Protein 3CJD (pdb70)

Radius of gyration: 22.39 Å; Cα contacts (8 Å, |Δi|>4): 395; chains: 2; bounding box: 38×64×58 Å

Foldseek 3Di:
DVVLLVLLLVVQLVQLQPPALVRDDLVVSCVVSVHDSVVVCVNAVDSLRSLLSNLLVLLVVLCVQLPAPDLLVSLLNLVSVLVSCVVRVRNNVSNVPRDDPPDDDDPSSVVSVVSLVSNLHSVCVLCVPDDPVRSSVSCVLVVVSVVQSVCQVVVHPPHDDVVCSSVSSVVSVPRSD/DVLLVLLLVQQLVQLQVPAPVRDDLCVSCVVSVHDSVVNCVNAVDVLRSLLSNLLVVLVVLVVQLPDDLPLLVSLLNLVSVLVSCVVRVRSNVSNVPRDDPVDDDPPVSVVSVVSLVSNLVSLCSLCVPDDPVRSSVSVVLVVVSCVQSVCQVVVPPPHDDVVCSSVSSVVSVPRSD

Secondary structure (DSSP, 8-state):
-HHHHHHHHHHHHHHHHHH-GGG--HHHHHHHHTS-HHHHHHH-SSHHHHHHHHHHHHHHHHHHHH----HHHHHH--HHHHHHHHHSHHHHHHHHH----SS---HHHHH--HHHHHHHHHHHHH-TT--HHHHH--HHHHHHHHHHHHHHHTT-TTSPPGGGS---HHHHHTTT-/-HHHHHHHHHHHHHHHHH-GGG--HHHHHHHHTS-HHHHHHHSSSHHHHHHHHHHHHHHHHHHHHH----HHHHHH--HHHHHHHHHSHHHHHHHHH----SS---HHHHH--HHHHHHHHHHHHH-TT--HHHHH--HHHHHHHHHHHHHHHTT-TTSPPGGGS---HHHHTTTT-

Nearest PDB structures (foldseek):
  3cjd-assembly1_B  TM=1.006E+00  e=2.836E-21  Jannaschia sp. CCS1
  3cjd-assembly1_A  TM=9.894E-01  e=1.597E-20  Jannaschia sp. CCS1
  3bjb-assembly1_B  TM=6.873E-01  e=7.657E-05  Rhodococcus jostii RHA1
  5cw8-assembly1_B  TM=5.986E-01  e=4.172E-05  Mycobacterium tuberculosis H37Rv
  3bjb-assembly3_F  TM=6.226E-01  e=8.688E-04  Rhodococcus jostii RHA1

InterPro domains:
  IPR001647 DNA-binding HTH domain, TetR-type [PF00440] (16-61)
  IPR001647 DNA-binding HTH domain, TetR-type [PS50977] (10-70)
  IPR009057 Homedomain-like superfamily [SSF46689] (6-77)
  IPR025996 HTH-type transcriptional regulator MT1864/Rv1816-like, C-terminal domain [PF13305] (90-192)
  IPR036271 Tetracyclin repressor-like, C-terminal domain superfamily [SSF48498] (85-194)
  IPR050109 HTH-type, TetR-like transcriptional regulator [PTHR30055] (6-193)

Organism: Jannaschia sp. (strain CCS1) (NCBI:txid290400)

CATH classification: 1.10.357.10

B-factor: mean 28.67, std 8.05, range [12.03, 63.92]

Structure (mmCIF, N/CA/C/O backbone):
data_3CJD
#
_entry.id   3CJD
#
_cell.length_a   40.283
_cell.length_b   46.044
_cell.length_c   60.761
_cell.angle_alpha   99.230
_cell.angle_beta   100.390
_cell.angle_gamma   104.790
#
_symmetry.space_group_name_H-M   'P 1'
#
loop_
_entity.id
_entity.type
_entity.pdbx_description
1 polymer 'Transcriptional regulator, TetR family'
2 non-polymer 'CHLORIDE ION'
3 non-polymer 'STEARIC ACID'
4 water water
#
loop_
_atom_site.group_PDB
_atom_site.id
_atom_site.type_symbol
_atom_site.label_atom_id
_atom_site.label_alt_id
_atom_site.label_comp_id
_atom_site.label_asym_id
_atom_site.label_entity_id
_atom_site.label_seq_id
_atom_site.pdbx_PDB_ins_code
_atom_site.Cartn_x
_atom_site.Cartn_y
_atom_site.Cartn_z
_atom_site.occupancy
_atom_site.B_iso_or_equiv
_atom_site.auth_seq_id
_atom_site.auth_comp_id
_atom_site.auth_asym_id
_atom_site.auth_atom_id
_atom_site.pdbx_PDB_model_num
ATOM 1 N N . LYS A 1 10 ? 12.880 -28.388 22.495 1.00 37.03 9 LYS A N 1
ATOM 2 C CA . LYS A 1 10 ? 12.079 -27.327 23.184 1.00 38.85 9 LYS A CA 1
ATOM 3 C C . LYS A 1 10 ? 12.352 -27.254 24.691 1.00 38.22 9 LYS A C 1
ATOM 4 O O . LYS A 1 10 ? 12.482 -26.152 25.235 1.00 36.55 9 LYS A O 1
ATOM 10 N N . ALA A 1 11 ? 12.340 -28.414 25.357 1.00 37.55 10 ALA A N 1
ATOM 11 C CA . ALA A 1 11 ? 12.642 -28.519 26.799 1.00 35.91 10 ALA A CA 1
ATOM 12 C C . ALA A 1 11 ? 14.129 -28.211 27.003 1.00 32.97 10 ALA A C 1
ATOM 13 O O . ALA A 1 11 ? 14.479 -27.441 27.913 1.00 30.82 10 ALA A O 1
ATOM 15 N N . ALA A 1 12 ? 14.972 -28.807 26.149 1.00 30.68 11 ALA A N 1
ATOM 16 C CA . ALA A 1 12 ? 16.424 -28.552 26.133 1.00 27.43 11 ALA A CA 1
ATOM 17 C C . ALA A 1 12 ? 16.722 -27.103 25.737 1.00 24.23 11 ALA A C 1
ATOM 18 O O . ALA A 1 12 ? 17.510 -26.435 26.411 1.00 22.74 11 ALA A O 1
ATOM 20 N N . LEU A 1 13 ? 16.097 -26.641 24.651 1.00 23.05 12 LEU A N 1
ATOM 21 C CA . LEU A 1 13 ? 16.277 -25.274 24.160 1.00 21.63 12 LEU A CA 1
ATOM 22 C C . LEU A 1 13 ? 15.840 -24.241 25.194 1.00 20.05 12 LEU A C 1
ATOM 23 O O . LEU A 1 13 ? 16.599 -23.299 25.430 1.00 20.54 12 LEU A O 1
ATOM 28 N N . ARG A 1 14 ? 14.666 -24.417 25.808 1.00 19.92 13 ARG A N 1
ATOM 29 C CA . ARG A 1 14 ? 14.179 -23.493 26.845 1.00 21.50 13 ARG A CA 1
ATOM 30 C C . ARG A 1 14 ? 15.228 -23.342 27.951 1.00 19.92 13 ARG A C 1
ATOM 31 O O . ARG A 1 14 ? 15.592 -22.217 28.264 1.00 18.82 13 ARG A O 1
ATOM 39 N N . GLU A 1 15 ? 15.732 -24.457 28.479 1.00 20.31 14 GLU A N 1
ATOM 40 C CA . GLU A 1 15 ? 16.792 -24.436 29.510 1.00 20.55 14 GLU A CA 1
ATOM 41 C C . GLU A 1 15 ? 18.106 -23.815 29.057 1.00 18.53 14 GLU A C 1
ATOM 42 O O . GLU A 1 15 ? 18.678 -23.003 29.787 1.00 17.80 14 GLU A O 1
ATOM 48 N N . LYS A 1 16 ? 18.547 -24.174 27.852 1.00 19.18 15 LYS A N 1
ATOM 49 C CA . LYS A 1 16 ? 19.769 -23.639 27.252 1.00 20.07 15 LYS A CA 1
ATOM 50 C C . LYS A 1 16 ? 19.677 -22.117 27.123 1.00 18.50 15 LYS A C 1
ATOM 51 O O . LYS A 1 16 ? 20.651 -21.447 27.434 1.00 17.50 15 LYS A O 1
ATOM 57 N N . LEU A 1 17 ? 18.522 -21.575 26.719 1.00 19.05 16 LEU A N 1
ATOM 58 C CA . LEU A 1 17 ? 18.338 -20.116 26.629 1.00 18.96 16 LEU A CA 1
ATOM 59 C C . LEU A 1 17 ? 18.466 -19.401 27.986 1.00 17.60 16 LEU A C 1
ATOM 60 O O . LEU A 1 17 ? 19.081 -18.343 28.052 1.00 16.70 16 LEU A O 1
ATOM 65 N N . ILE A 1 18 ? 17.926 -20.004 29.049 1.00 18.95 17 ILE A N 1
ATOM 66 C CA . ILE A 1 18 ? 18.008 -19.455 30.418 1.00 20.04 17 ILE A CA 1
ATOM 67 C C . ILE A 1 18 ? 19.484 -19.467 30.865 1.00 19.31 17 ILE A C 1
ATOM 68 O O . ILE A 1 18 ? 19.954 -18.442 31.367 1.00 18.72 17 ILE A O 1
ATOM 73 N N . ASP A 1 19 ? 20.193 -20.577 30.614 1.00 19.96 18 ASP A N 1
ATOM 74 C CA . ASP A 1 19 ? 21.636 -20.740 30.922 1.00 19.54 18 ASP A CA 1
ATOM 75 C C . ASP A 1 19 ? 22.483 -19.670 30.213 1.00 19.46 18 ASP A C 1
ATOM 76 O O . ASP A 1 19 ? 23.341 -19.037 30.838 1.00 17.19 18 ASP A O 1
ATOM 81 N N . LEU A 1 20 ? 22.219 -19.477 28.918 1.00 18.41 19 LEU A N 1
ATOM 82 C CA . LEU A 1 20 ? 22.924 -18.478 28.100 1.00 18.13 19 LEU A CA 1
ATOM 83 C C . LEU A 1 20 ? 22.546 -17.058 28.523 1.00 17.51 19 LEU A C 1
ATOM 84 O O . LEU A 1 20 ? 23.423 -16.197 28.550 1.00 16.34 19 LEU A O 1
ATOM 89 N N . ALA A 1 21 ? 21.283 -16.810 28.880 1.00 17.33 20 ALA A N 1
ATOM 90 C CA . ALA A 1 21 ? 20.841 -15.478 29.348 1.00 18.23 20 ALA A CA 1
ATOM 91 C C . ALA A 1 21 ? 21.545 -15.088 30.654 1.00 19.63 20 ALA A C 1
ATOM 92 O O . ALA A 1 21 ? 22.034 -13.966 30.783 1.00 19.03 20 ALA A O 1
ATOM 94 N N . GLU A 1 22 ? 21.650 -16.045 31.576 1.00 19.47 21 GLU A N 1
ATOM 95 C CA . GLU A 1 22 ? 22.361 -15.875 32.854 1.00 19.94 21 GLU A CA 1
ATOM 96 C C . GLU A 1 22 ? 23.835 -15.563 32.576 1.00 20.47 21 GLU A C 1
ATOM 97 O O . GLU A 1 22 ? 24.353 -14.579 33.103 1.00 22.00 21 GLU A O 1
ATOM 103 N N . ALA A 1 23 ? 24.464 -16.347 31.697 1.00 18.41 22 ALA A N 1
ATOM 104 C CA . ALA A 1 23 ? 25.868 -16.167 31.257 1.00 19.71 22 ALA A CA 1
ATOM 105 C C . ALA A 1 23 ? 26.134 -14.771 30.663 1.00 20.32 22 ALA A C 1
ATOM 106 O O . ALA A 1 23 ? 27.134 -14.128 30.987 1.00 20.97 22 ALA A O 1
ATOM 108 N N . GLN A 1 24 ? 25.233 -14.297 29.805 1.00 20.63 23 GLN A N 1
ATOM 109 C CA . GLN A 1 24 ? 25.335 -12.961 29.192 1.00 21.15 23 GLN A CA 1
ATOM 110 C C . GLN A 1 24 ? 25.233 -11.815 30.206 1.00 21.67 23 GLN A C 1
ATOM 111 O O . GLN A 1 24 ? 25.995 -10.843 30.099 1.00 23.58 23 GLN A O 1
ATOM 117 N N . ILE A 1 25 ? 24.245 -11.900 31.101 1.00 21.65 24 ILE A N 1
ATOM 118 C CA . ILE A 1 25 ? 24.014 -10.915 32.180 1.00 22.26 24 ILE A CA 1
ATOM 119 C C . ILE A 1 25 ? 25.260 -10.844 33.071 1.00 24.41 24 ILE A C 1
ATOM 120 O O . ILE A 1 25 ? 25.766 -9.751 33.349 1.00 25.11 24 ILE A O 1
ATOM 125 N N . GLU A 1 26 ? 25.794 -12.012 33.429 1.00 24.39 25 GLU A N 1
ATOM 126 C CA . GLU A 1 26 ? 27.024 -12.117 34.205 1.00 24.76 25 GLU A CA 1
ATOM 127 C C . GLU A 1 26 ? 28.235 -11.505 33.502 1.00 26.70 25 GLU A C 1
ATOM 128 O O . GLU A 1 26 ? 29.061 -10.901 34.166 1.00 26.57 25 GLU A O 1
ATOM 134 N N . ALA A 1 27 ? 28.314 -11.650 32.179 1.00 26.76 26 ALA A N 1
ATOM 135 C CA . ALA A 1 27 ? 29.442 -11.166 31.397 1.00 27.58 26 ALA A CA 1
ATOM 136 C C . ALA A 1 27 ? 29.436 -9.667 31.178 1.00 29.23 26 ALA A C 1
ATOM 137 O O . ALA A 1 27 ? 30.440 -9.001 31.439 1.00 28.23 26 ALA A O 1
ATOM 139 N N . GLU A 1 28 ? 28.309 -9.180 30.663 1.00 29.26 27 GLU A N 1
ATOM 140 C CA . GLU A 1 28 ? 28.144 -7.794 30.215 1.00 30.73 27 GLU A CA 1
ATOM 141 C C . GLU A 1 28 ? 26.955 -6.995 30.751 1.00 30.52 27 GLU A C 1
ATOM 142 O O . GLU A 1 28 ? 26.817 -5.835 30.365 1.00 31.97 27 GLU A O 1
ATOM 148 N N . GLY A 1 29 ? 26.143 -7.562 31.648 1.00 28.89 28 GLY A N 1
ATOM 149 C CA . GLY A 1 29 ? 24.983 -6.893 32.248 1.00 27.85 28 GLY A CA 1
ATOM 150 C C . GLY A 1 29 ? 23.655 -7.102 31.553 1.00 25.34 28 GLY A C 1
ATOM 151 O O . GLY A 1 29 ? 23.614 -7.512 30.382 1.00 23.51 28 GLY A O 1
ATOM 152 N N . LEU A 1 30 ? 22.577 -6.767 32.264 1.00 22.81 29 LEU A N 1
ATOM 153 C CA . LEU A 1 30 ? 21.218 -6.915 31.742 1.00 23.95 29 LEU A CA 1
ATOM 154 C C . LEU A 1 30 ? 20.980 -6.192 30.424 1.00 22.92 29 LEU A C 1
ATOM 155 O O . LEU A 1 30 ? 20.427 -6.777 29.504 1.00 24.52 29 LEU A O 1
ATOM 160 N N . ALA A 1 31 ? 21.421 -4.938 30.341 1.00 24.38 30 ALA A N 1
ATOM 161 C CA . ALA A 1 31 ? 21.291 -4.116 29.122 1.00 24.15 30 ALA A CA 1
ATOM 162 C C . ALA A 1 31 ? 21.988 -4.687 27.872 1.00 22.77 30 ALA A C 1
ATOM 163 O O . ALA A 1 31 ? 21.648 -4.260 26.791 1.00 23.59 30 ALA A O 1
ATOM 165 N N . SER A 1 32 ? 22.950 -5.602 27.997 1.00 22.68 31 SER A N 1
ATOM 166 C CA . SER A 1 32 ? 23.627 -6.212 26.831 1.00 23.50 31 SER A CA 1
ATOM 167 C C . SER A 1 32 ? 22.903 -7.369 26.122 1.00 25.50 31 SER A C 1
ATOM 168 O O . SER A 1 32 ? 23.358 -7.814 25.055 1.00 23.74 31 SER A O 1
ATOM 171 N N . LEU A 1 33 ? 21.819 -7.869 26.723 1.00 25.75 32 LEU A N 1
ATOM 172 C CA . LEU A 1 33 ? 21.077 -9.035 26.237 1.00 25.37 32 LEU A CA 1
ATOM 173 C C . LEU A 1 33 ? 20.361 -8.714 24.930 1.00 25.19 32 LEU A C 1
ATOM 174 O O . LEU A 1 33 ? 19.637 -7.728 24.869 1.00 22.78 32 LEU A O 1
ATOM 179 N N . ARG A 1 34 ? 20.614 -9.514 23.894 1.00 25.52 33 ARG A N 1
ATOM 180 C CA . ARG A 1 34 ? 20.030 -9.354 22.550 1.00 24.97 33 ARG A CA 1
ATOM 181 C C . ARG A 1 34 ? 19.527 -10.710 22.060 1.00 24.46 33 ARG A C 1
ATOM 182 O O . ARG A 1 34 ? 20.208 -11.727 22.257 1.00 24.05 33 ARG A O 1
ATOM 190 N N . ALA A 1 35 ? 18.372 -10.715 21.394 1.00 24.42 34 ALA A N 1
ATOM 191 C CA . ALA A 1 35 ? 17.780 -11.942 20.849 1.00 25.02 34 ALA A CA 1
ATOM 192 C C . ALA A 1 35 ? 18.649 -12.580 19.756 1.00 24.26 34 ALA A C 1
ATOM 193 O O . ALA A 1 35 ? 18.811 -13.801 19.761 1.00 23.71 34 ALA A O 1
ATOM 195 N N . ARG A 1 36 ? 19.191 -11.764 18.848 1.00 24.70 35 ARG A N 1
ATOM 196 C CA . ARG A 1 36 ? 20.094 -12.207 17.761 1.00 24.84 35 ARG A CA 1
ATOM 197 C C . ARG A 1 36 ? 21.300 -12.992 18.301 1.00 22.50 35 ARG A C 1
ATOM 198 O O . ARG A 1 36 ? 21.558 -14.107 17.841 1.00 20.22 35 ARG A O 1
ATOM 206 N N . GLU A 1 37 ? 21.965 -12.426 19.310 1.00 22.93 36 GLU A N 1
ATOM 207 C CA . GLU A 1 37 ? 23.150 -13.029 19.952 1.00 24.25 36 GLU A CA 1
ATOM 208 C C . GLU A 1 37 ? 22.843 -14.315 20.724 1.00 21.92 36 GLU A C 1
ATOM 209 O O . GLU A 1 37 ? 23.602 -15.280 20.612 1.00 21.80 36 GLU A O 1
ATOM 215 N N . LEU A 1 38 ? 21.789 -14.304 21.537 1.00 20.95 37 LEU A N 1
ATOM 216 C CA . LEU A 1 38 ? 21.334 -15.509 22.264 1.00 22.45 37 LEU A CA 1
ATOM 217 C C . LEU A 1 38 ? 20.947 -16.637 21.307 1.00 22.06 37 LEU A C 1
ATOM 218 O O . LEU A 1 38 ? 21.263 -17.799 21.578 1.00 22.89 37 LEU A O 1
ATOM 223 N N . ALA A 1 39 ? 20.210 -16.287 20.245 1.00 21.23 38 ALA A N 1
ATOM 224 C CA . ALA A 1 39 ? 19.799 -17.237 19.195 1.00 21.31 38 ALA A CA 1
ATOM 225 C C . ALA A 1 39 ? 21.016 -17.827 18.506 1.00 19.68 38 ALA A C 1
ATOM 226 O O . ALA A 1 39 ? 21.043 -19.024 18.234 1.00 20.39 38 ALA A O 1
ATOM 228 N N . ARG A 1 40 ? 22.017 -16.986 18.246 1.00 21.16 39 ARG A N 1
ATOM 229 C CA . ARG A 1 40 ? 23.270 -17.408 17.605 1.00 21.34 39 ARG A CA 1
ATOM 230 C C . ARG A 1 40 ? 23.954 -18.414 18.536 1.00 21.29 39 ARG A C 1
ATOM 231 O O . ARG A 1 40 ? 24.215 -19.530 18.095 1.00 22.96 39 ARG A O 1
ATOM 239 N N . GLN A 1 41 ? 24.166 -18.042 19.801 1.00 20.60 40 GLN A N 1
ATOM 240 C CA . GLN A 1 41 ? 24.775 -18.934 20.826 1.00 21.09 40 GLN A CA 1
ATOM 241 C C . GLN A 1 41 ? 24.022 -20.253 21.049 1.00 20.76 40 GLN A C 1
ATOM 242 O O . GLN A 1 41 ? 24.638 -21.297 21.255 1.00 21.18 40 GLN A O 1
ATOM 248 N N . ALA A 1 42 ? 22.696 -20.186 21.011 1.00 21.10 41 ALA A N 1
ATOM 249 C CA . ALA A 1 42 ? 21.835 -21.366 21.149 1.00 23.52 41 ALA A CA 1
ATOM 250 C C . ALA A 1 42 ? 21.755 -22.243 19.884 1.00 24.99 41 ALA A C 1
ATOM 251 O O . ALA A 1 42 ? 21.423 -23.422 19.996 1.00 25.50 41 ALA A O 1
ATOM 253 N N . ASP A 1 43 ? 22.108 -21.691 18.719 1.00 26.34 42 ASP A N 1
ATOM 254 C CA . ASP A 1 43 ? 22.029 -22.339 17.399 1.00 25.32 42 ASP A CA 1
ATOM 255 C C . ASP A 1 43 ? 20.551 -22.599 17.033 1.00 25.82 42 ASP A C 1
ATOM 256 O O . ASP A 1 43 ? 20.135 -23.710 16.686 1.00 25.17 42 ASP A O 1
ATOM 261 N N . CYS A 1 44 ? 19.754 -21.545 17.186 1.00 24.87 43 CYS A N 1
ATOM 262 C CA . CYS A 1 44 ? 18.331 -21.538 16.850 1.00 24.68 43 CYS A CA 1
ATOM 263 C C . CYS A 1 44 ? 18.015 -20.247 16.110 1.00 25.99 43 CYS A C 1
ATOM 264 O O . CYS A 1 44 ? 18.843 -19.324 16.069 1.00 26.19 43 CYS A O 1
ATOM 267 N N . ALA A 1 45 ? 16.805 -20.204 15.548 1.00 25.45 44 ALA A N 1
ATOM 268 C CA . ALA A 1 45 ? 16.289 -19.017 14.860 1.00 25.03 44 ALA A CA 1
ATOM 269 C C . ALA A 1 45 ? 15.892 -18.043 15.964 1.00 23.25 44 ALA A C 1
ATOM 270 O O . ALA A 1 45 ? 15.510 -18.472 17.062 1.00 23.47 44 ALA A O 1
ATOM 272 N N . VAL A 1 46 ? 15.977 -16.745 15.678 1.00 23.05 45 VAL A N 1
ATOM 273 C CA . VAL A 1 46 ? 15.633 -15.690 16.645 1.00 23.17 45 VAL A CA 1
ATOM 274 C C . VAL A 1 46 ? 14.171 -15.825 17.124 1.00 22.59 45 VAL A C 1
ATOM 275 O O . VAL A 1 46 ? 13.922 -15.594 18.303 1.00 22.83 45 VAL A O 1
ATOM 279 N N . GLY A 1 47 ? 13.261 -16.268 16.241 1.00 21.40 46 GLY A N 1
ATOM 280 C CA . GLY A 1 47 ? 11.856 -16.544 16.576 1.00 22.75 46 GLY A CA 1
ATOM 281 C C . GLY A 1 47 ? 11.652 -17.698 17.559 1.00 23.14 46 GLY A C 1
ATOM 282 O O . GLY A 1 47 ? 10.596 -17.773 18.200 1.00 25.56 46 GLY A O 1
ATOM 283 N N . ALA A 1 48 ? 12.611 -18.626 17.630 1.00 23.82 47 ALA A N 1
ATOM 284 C CA . ALA A 1 48 ? 12.608 -19.723 18.622 1.00 24.43 47 ALA A CA 1
ATOM 285 C C . ALA A 1 48 ? 12.738 -19.185 20.056 1.00 24.73 47 ALA A C 1
ATOM 286 O O . ALA A 1 48 ? 12.261 -19.835 20.988 1.00 27.49 47 ALA A O 1
ATOM 288 N N . ILE A 1 49 ? 13.375 -18.024 20.241 1.00 24.07 48 ILE A N 1
ATOM 289 C CA . ILE A 1 49 ? 13.459 -17.368 21.544 1.00 24.18 48 ILE A CA 1
ATOM 290 C C . ILE A 1 49 ? 12.044 -16.955 21.972 1.00 24.25 48 ILE A C 1
ATOM 291 O O . ILE A 1 49 ? 11.679 -17.212 23.123 1.00 23.11 48 ILE A O 1
ATOM 296 N N . TYR A 1 50 ? 11.274 -16.385 21.035 1.00 22.83 49 TYR A N 1
ATOM 297 C CA . TYR A 1 50 ? 9.895 -15.922 21.258 1.00 23.61 49 TYR A CA 1
ATOM 298 C C . TYR A 1 50 ? 8.808 -17.016 21.310 1.00 23.42 49 TYR A C 1
ATOM 299 O O . TYR A 1 50 ? 7.647 -16.732 21.614 1.00 23.36 49 TYR A O 1
ATOM 308 N N . THR A 1 51 ? 9.184 -18.238 20.945 1.00 21.97 50 THR A N 1
ATOM 309 C CA . THR A 1 51 ? 8.381 -19.452 21.077 1.00 23.18 50 THR A CA 1
ATOM 310 C C . THR A 1 51 ? 8.328 -19.877 22.567 1.00 22.62 50 THR A C 1
ATOM 311 O O . THR A 1 51 ? 7.309 -20.426 23.006 1.00 24.14 50 THR A O 1
ATOM 315 N N . HIS A 1 52 ? 9.402 -19.617 23.321 1.00 22.67 51 HIS A N 1
ATOM 316 C CA . HIS A 1 52 ? 9.565 -19.985 24.747 1.00 22.67 51 HIS A CA 1
ATOM 317 C C . HIS A 1 52 ? 9.402 -18.896 25.814 1.00 21.90 51 HIS A C 1
ATOM 318 O O . HIS A 1 52 ? 9.194 -19.217 26.987 1.00 20.21 51 HIS A O 1
ATOM 325 N N . PHE A 1 53 ? 9.600 -17.633 25.437 1.00 20.70 52 PHE A N 1
ATOM 326 C CA . PHE A 1 53 ? 9.483 -16.487 26.337 1.00 21.20 52 PHE A CA 1
ATOM 327 C C . PHE A 1 53 ? 8.770 -15.384 25.563 1.00 22.57 52 PHE A C 1
ATOM 328 O O . PHE A 1 53 ? 9.059 -15.211 24.382 1.00 20.56 52 PHE A O 1
ATOM 336 N N . GLN A 1 54 ? 7.841 -14.668 26.197 1.00 23.35 53 GLN A N 1
ATOM 337 C CA . GLN A 1 54 ? 7.106 -13.561 25.553 1.00 24.61 53 GLN A CA 1
ATOM 338 C C . GLN A 1 54 ? 8.039 -12.487 24.972 1.00 25.45 53 GLN A C 1
ATOM 339 O O . GLN A 1 54 ? 7.836 -12.027 23.848 1.00 25.28 53 GLN A O 1
ATOM 345 N N . ASP A 1 55 ? 9.069 -12.152 25.742 1.00 25.80 54 ASP A N 1
ATOM 346 C CA . ASP A 1 55 ? 10.086 -11.164 25.396 1.00 26.12 54 ASP A CA 1
ATOM 347 C C . ASP A 1 55 ? 11.376 -11.358 26.206 1.00 24.75 54 ASP A C 1
ATOM 348 O O . ASP A 1 55 ? 11.439 -12.253 27.054 1.00 22.96 54 ASP A O 1
ATOM 353 N N . LEU A 1 56 ? 12.383 -10.518 25.962 1.00 24.41 55 LEU A N 1
ATOM 354 C CA . LEU A 1 56 ? 13.643 -10.561 26.718 1.00 25.28 55 LEU A CA 1
ATOM 355 C C . LEU A 1 56 ? 13.443 -10.298 28.211 1.00 24.16 55 LEU A C 1
ATOM 356 O O . LEU A 1 56 ? 14.123 -10.926 29.013 1.00 23.66 55 LEU A O 1
ATOM 361 N N . ASN A 1 57 ? 12.469 -9.452 28.569 1.00 23.96 56 ASN A N 1
ATOM 362 C CA . ASN A 1 57 ? 12.146 -9.191 29.981 1.00 24.51 56 ASN A CA 1
ATOM 363 C C . ASN A 1 57 ? 11.691 -10.498 30.661 1.00 23.55 56 ASN A C 1
ATOM 364 O O . ASN A 1 57 ? 12.137 -10.795 31.778 1.00 22.70 56 ASN A O 1
ATOM 369 N N . ALA A 1 58 ? 10.849 -11.281 29.976 1.00 22.79 57 ALA A N 1
ATOM 370 C CA . ALA A 1 58 ? 10.361 -12.581 30.484 1.00 23.45 57 ALA A CA 1
ATOM 371 C C . ALA A 1 58 ? 11.498 -13.597 30.712 1.00 23.33 57 ALA A C 1
ATOM 372 O O . ALA A 1 58 ? 11.489 -14.338 31.706 1.00 22.76 57 ALA A O 1
ATOM 374 N N . LEU A 1 59 ? 12.467 -13.618 29.795 1.00 22.66 58 LEU A N 1
ATOM 375 C CA . LEU A 1 59 ? 13.651 -14.472 29.934 1.00 22.06 58 LEU A CA 1
ATOM 376 C C . LEU A 1 59 ? 14.483 -13.989 31.131 1.00 23.27 58 LEU A C 1
ATOM 377 O O . LEU A 1 59 ? 15.035 -14.815 31.866 1.00 22.31 58 LEU A O 1
ATOM 382 N N . THR A 1 60 ? 14.577 -12.665 31.315 1.00 24.52 59 THR A N 1
ATOM 383 C CA . THR A 1 60 ? 15.285 -12.064 32.453 1.00 24.07 59 THR A CA 1
ATOM 384 C C . THR A 1 60 ? 14.631 -12.475 33.775 1.00 23.27 59 THR A C 1
ATOM 385 O O . THR A 1 60 ? 15.382 -12.734 34.722 1.00 25.09 59 THR A O 1
ATOM 389 N N . LEU A 1 61 ? 13.293 -12.570 33.831 1.00 25.07 60 LEU A N 1
ATOM 390 C CA . LEU A 1 61 ? 12.572 -13.030 35.039 1.00 25.11 60 LEU A CA 1
ATOM 391 C C . LEU A 1 61 ? 12.966 -14.454 35.447 1.00 24.88 60 LEU A C 1
ATOM 392 O O . LEU A 1 61 ? 13.100 -14.729 36.648 1.00 24.90 60 LEU A O 1
ATOM 397 N N . GLU A 1 62 ? 13.198 -15.314 34.453 1.00 22.77 61 GLU A N 1
ATOM 398 C CA . GLU A 1 62 ? 13.669 -16.684 34.681 1.00 23.04 61 GLU A CA 1
ATOM 399 C C . GLU A 1 62 ? 15.073 -16.673 35.276 1.00 20.14 61 GLU A C 1
ATOM 400 O O . GLU A 1 62 ? 15.321 -17.433 36.205 1.00 20.65 61 GLU A O 1
ATOM 406 N N . VAL A 1 63 ? 15.946 -15.791 34.778 1.00 20.50 62 VAL A N 1
ATOM 407 C CA . VAL A 1 63 ? 17.302 -15.602 35.316 1.00 20.25 62 VAL A CA 1
ATOM 408 C C . VAL A 1 63 ? 17.184 -15.103 36.774 1.00 20.65 62 VAL A C 1
ATOM 409 O O . VAL A 1 63 ? 17.866 -15.630 37.658 1.00 20.39 62 VAL A O 1
ATOM 413 N N . ASN A 1 64 ? 16.305 -14.128 37.015 1.00 21.65 63 ASN A N 1
ATOM 414 C CA . ASN A 1 64 ? 16.023 -13.610 38.369 1.00 20.70 63 ASN A CA 1
ATOM 415 C C . ASN A 1 64 ? 15.496 -14.684 39.327 1.00 20.89 63 ASN A C 1
ATOM 416 O O . ASN A 1 64 ? 15.794 -14.635 40.518 1.00 21.44 63 ASN A O 1
ATOM 421 N N . GLY A 1 65 ? 14.746 -15.656 38.806 1.00 21.85 64 GLY A N 1
ATOM 422 C CA . GLY A 1 65 ? 14.290 -16.839 39.555 1.00 21.14 64 GLY A CA 1
ATOM 423 C C . GLY A 1 65 ? 15.475 -17.607 40.116 1.00 21.98 64 GLY A C 1
ATOM 424 O O . GLY A 1 65 ? 15.484 -17.987 41.288 1.00 22.06 64 GLY A O 1
ATOM 425 N N . ARG A 1 66 ? 16.475 -17.832 39.264 1.00 21.90 65 ARG A N 1
ATOM 426 C CA . ARG A 1 66 ? 17.734 -18.454 39.690 1.00 22.60 65 ARG A CA 1
ATOM 427 C C . ARG A 1 66 ? 18.511 -17.592 40.685 1.00 21.17 65 ARG A C 1
ATOM 428 O O . ARG A 1 66 ? 19.063 -18.133 41.630 1.00 23.62 65 ARG A O 1
ATOM 436 N N . THR A 1 67 ? 18.522 -16.273 40.502 1.00 23.01 66 THR A N 1
ATOM 437 C CA . THR A 1 67 ? 19.210 -15.349 41.415 1.00 22.47 66 THR A CA 1
ATOM 438 C C . THR A 1 67 ? 18.556 -15.383 42.805 1.00 21.26 66 THR A C 1
ATOM 439 O O . THR A 1 67 ? 19.268 -15.442 43.805 1.00 22.42 66 THR A O 1
ATOM 443 N N . PHE A 1 68 ? 17.224 -15.403 42.849 1.00 20.73 67 PHE A N 1
ATOM 444 C CA . PHE A 1 68 ? 16.496 -15.572 44.117 1.00 24.04 67 PHE A CA 1
ATOM 445 C C . PHE A 1 68 ? 16.903 -16.864 44.843 1.00 24.36 67 PHE A C 1
ATOM 446 O O . PHE A 1 68 ? 17.109 -16.825 46.058 1.00 22.35 67 PHE A O 1
ATOM 454 N N . ALA A 1 69 ? 17.028 -17.966 44.087 1.00 23.88 68 ALA A N 1
ATOM 455 C CA . ALA A 1 69 ? 17.455 -19.270 44.598 1.00 24.04 68 ALA A CA 1
ATOM 456 C C . ALA A 1 69 ? 18.835 -19.169 45.239 1.00 22.96 68 ALA A C 1
ATOM 457 O O . ALA A 1 69 ? 19.012 -19.660 46.356 1.00 24.49 68 ALA A O 1
ATOM 459 N N . ARG A 1 70 ? 19.780 -18.494 44.572 1.00 22.52 69 AR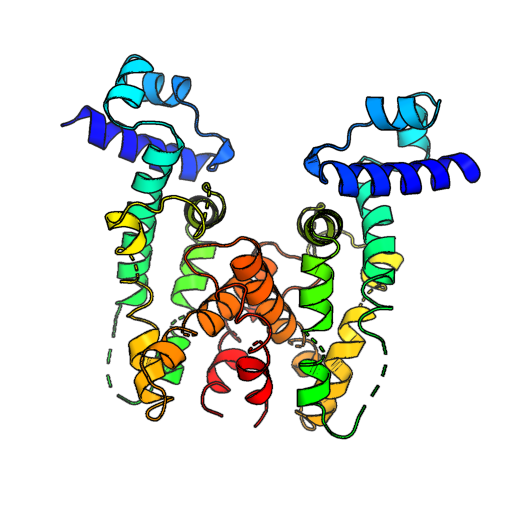G A N 1
ATOM 460 C CA . ARG A 1 70 ? 21.129 -18.288 45.124 1.00 22.65 69 ARG A CA 1
ATOM 461 C C . ARG A 1 70 ? 21.052 -17.477 46.425 1.00 22.31 69 ARG A C 1
ATOM 462 O O . ARG A 1 70 ? 21.679 -17.843 47.414 1.00 21.28 69 ARG A O 1
ATOM 470 N N . LEU A 1 71 ? 20.237 -16.423 46.422 1.00 22.13 70 LEU A N 1
ATOM 471 C CA A LEU A 1 71 ? 20.061 -15.540 47.588 0.50 23.34 70 LEU A CA 1
ATOM 472 C CA B LEU A 1 71 ? 20.140 -15.547 47.600 0.50 23.84 70 LEU A CA 1
ATOM 473 C C . LEU A 1 71 ? 19.445 -16.297 48.758 1.00 23.80 70 LEU A C 1
ATOM 474 O O . LEU A 1 71 ? 19.863 -16.152 49.903 1.00 24.57 70 LEU A O 1
ATOM 483 N N . GLY A 1 72 ? 18.457 -17.143 48.456 1.00 25.11 71 GLY A N 1
ATOM 484 C CA . GLY A 1 72 ? 17.767 -17.989 49.447 1.00 23.75 71 GLY A CA 1
ATOM 485 C C . GLY A 1 72 ? 18.711 -18.995 50.098 1.00 24.03 71 GLY A C 1
ATOM 486 O O . GLY A 1 72 ? 18.593 -19.262 51.302 1.00 21.89 71 GLY A O 1
ATOM 487 N N . ALA A 1 73 ? 19.605 -19.590 49.297 1.00 22.84 72 ALA A N 1
ATOM 488 C CA . ALA A 1 73 ? 20.652 -20.488 49.823 1.00 23.46 72 ALA A CA 1
ATOM 489 C C . ALA A 1 73 ? 21.616 -19.715 50.744 1.00 23.81 72 ALA A C 1
ATOM 490 O O . ALA A 1 73 ? 22.004 -20.213 51.811 1.00 24.17 72 ALA A O 1
ATOM 492 N N . ALA A 1 74 ? 21.975 -18.497 50.330 1.00 22.97 73 ALA A N 1
ATOM 493 C CA . ALA A 1 74 ? 22.865 -17.619 51.101 1.00 24.27 73 ALA A CA 1
ATOM 494 C C . ALA A 1 74 ? 22.271 -17.164 52.435 1.00 25.74 73 ALA A C 1
ATOM 495 O O . ALA A 1 74 ? 22.972 -17.128 53.442 1.00 30.31 73 ALA A O 1
ATOM 497 N N . VAL A 1 75 ? 20.981 -16.871 52.447 1.00 27.06 74 VAL A N 1
ATOM 498 C CA . VAL A 1 75 ? 20.290 -16.401 53.653 1.00 29.90 74 VAL A CA 1
ATOM 499 C C . VAL A 1 75 ? 20.020 -17.556 54.628 1.00 31.71 74 VAL A C 1
ATOM 500 O O . VAL A 1 75 ? 20.346 -17.417 55.809 1.00 33.11 74 VAL A O 1
ATOM 504 N N . GLY A 1 76 ? 19.542 -18.698 54.118 1.00 31.93 75 GLY A N 1
ATOM 505 C CA . GLY A 1 76 ? 19.262 -19.913 54.914 1.00 31.48 75 GLY A CA 1
ATOM 506 C C . GLY A 1 76 ? 17.790 -20.084 55.237 1.00 32.52 75 GLY A C 1
ATOM 507 O O . GLY A 1 76 ? 17.230 -19.411 56.111 1.00 35.03 75 GLY A O 1
ATOM 508 N N . ASP A 1 84 ? 18.660 -18.483 66.778 1.00 42.67 83 ASP A N 1
ATOM 509 C CA . ASP A 1 84 ? 17.262 -18.048 66.893 1.00 42.97 83 ASP A CA 1
ATOM 510 C C . ASP A 1 84 ? 16.888 -17.229 68.147 1.00 42.36 83 ASP A C 1
ATOM 511 O O . ASP A 1 84 ? 15.863 -16.545 68.135 1.00 43.86 83 ASP A O 1
ATOM 516 N N . ASP A 1 85 ? 17.717 -17.273 69.190 1.00 39.24 84 ASP A N 1
ATOM 517 C CA . ASP A 1 85 ? 17.548 -16.524 70.456 1.00 36.84 84 ASP A CA 1
ATOM 518 C C . ASP A 1 85 ? 18.010 -15.042 70.360 1.00 33.51 84 ASP A C 1
ATOM 519 O O . ASP A 1 85 ? 17.674 -14.235 71.231 1.00 31.25 84 ASP A O 1
ATOM 524 N N . HIS A 1 86 ? 18.754 -14.683 69.305 1.00 31.03 85 HIS A N 1
ATOM 525 C CA . HIS A 1 86 ? 19.306 -13.344 69.058 1.00 30.16 85 HIS A CA 1
ATOM 526 C C . HIS A 1 86 ? 18.787 -12.807 67.718 1.00 27.87 85 HIS A C 1
ATOM 527 O O . HIS A 1 86 ? 19.551 -12.736 66.749 1.00 26.93 85 HIS A O 1
ATOM 534 N N . PRO A 1 87 ? 17.515 -12.352 67.682 1.00 27.87 86 PRO A N 1
ATOM 535 C CA . PRO A 1 87 ? 16.911 -11.907 66.418 1.00 28.17 86 PRO A CA 1
ATOM 536 C C . PRO A 1 87 ? 17.588 -10.723 65.722 1.00 28.27 86 PRO A C 1
ATOM 537 O O . PRO A 1 87 ? 17.598 -10.715 64.490 1.00 26.63 86 PRO A O 1
ATOM 541 N N . ASN A 1 88 ? 18.146 -9.767 66.470 1.00 27.70 87 ASN A N 1
ATOM 542 C CA . ASN A 1 88 ? 18.882 -8.646 65.848 1.00 28.64 87 ASN A CA 1
ATOM 543 C C . ASN A 1 88 ? 20.144 -9.156 65.143 1.00 29.50 87 ASN A C 1
ATOM 544 O O . ASN A 1 88 ? 20.463 -8.684 64.054 1.00 27.70 87 ASN A O 1
ATOM 549 N N . GLU A 1 89 ? 20.826 -10.125 65.761 1.00 28.93 88 GLU A N 1
ATOM 550 C CA . GLU A 1 89 ? 22.001 -10.766 65.177 1.00 27.99 88 GLU A CA 1
ATOM 551 C C . GLU A 1 89 ? 21.652 -11.529 63.895 1.00 26.28 88 GLU A C 1
ATOM 552 O O . GLU A 1 89 ? 22.485 -11.553 62.983 1.00 26.95 88 GLU A O 1
ATOM 558 N N . ARG A 1 90 ? 20.478 -12.173 63.857 1.00 24.09 89 ARG A N 1
ATOM 559 C CA . ARG A 1 90 ? 19.984 -12.901 62.672 1.00 25.76 89 ARG A CA 1
ATOM 560 C C . ARG A 1 90 ? 19.753 -11.900 61.531 1.00 25.15 89 ARG A C 1
ATOM 561 O O . ARG A 1 90 ? 20.156 -12.187 60.406 1.00 25.39 89 ARG A O 1
ATOM 564 N N . LEU A 1 91 ? 19.114 -10.767 61.833 1.00 24.56 90 LEU A N 1
ATOM 565 C CA . LEU A 1 91 ? 18.894 -9.688 60.854 1.00 25.49 90 LEU A CA 1
ATOM 566 C C . LEU A 1 91 ? 20.228 -9.178 60.281 1.00 24.71 90 LEU A C 1
ATOM 567 O O . LEU A 1 91 ? 20.332 -9.006 59.071 1.00 22.61 90 LEU A O 1
ATOM 572 N N . ILE A 1 92 ? 21.226 -8.989 61.151 1.00 25.09 91 ILE A N 1
ATOM 573 C CA . ILE A 1 92 ? 22.567 -8.514 60.761 1.00 25.95 91 ILE A CA 1
ATOM 574 C C . ILE A 1 92 ? 23.286 -9.515 59.863 1.00 25.15 91 ILE A C 1
ATOM 575 O O . ILE A 1 92 ? 23.799 -9.118 58.814 1.00 23.65 91 ILE A O 1
ATOM 580 N N . ALA A 1 93 ? 23.283 -10.788 60.271 1.00 26.19 92 ALA A N 1
ATOM 581 C CA . ALA A 1 93 ? 23.905 -11.898 59.530 1.00 25.49 92 ALA A CA 1
ATOM 582 C C . ALA A 1 93 ? 23.294 -12.037 58.143 1.00 24.45 92 ALA A C 1
ATOM 583 O O . ALA A 1 93 ? 24.015 -12.125 57.147 1.00 25.66 92 ALA A O 1
ATOM 593 N N . SER A 1 95 ? 21.760 -9.621 56.492 1.00 21.54 94 SER A N 1
ATOM 594 C CA . SER A 1 95 ? 22.090 -8.382 55.777 1.00 21.55 94 SER A CA 1
ATOM 595 C C . SER A 1 95 ? 23.515 -8.450 55.231 1.00 22.39 94 SER A C 1
ATOM 596 O O . SER A 1 95 ? 23.751 -8.013 54.098 1.00 20.23 94 SER A O 1
ATOM 599 N N . HIS A 1 96 ? 24.433 -9.008 56.031 1.00 22.80 95 HIS A N 1
ATOM 600 C CA . HIS A 1 96 ? 25.820 -9.227 55.615 1.00 22.33 95 HIS A CA 1
ATOM 601 C C . HIS A 1 96 ? 25.950 -10.198 54.438 1.00 22.70 95 HIS A C 1
ATOM 602 O O . HIS A 1 96 ? 26.848 -10.023 53.599 1.00 23.66 95 HIS A O 1
ATOM 609 N N . ALA A 1 97 ? 25.106 -11.233 54.410 1.00 22.32 96 ALA A N 1
ATOM 610 C CA . ALA A 1 97 ? 25.040 -12.180 53.291 1.00 21.37 96 ALA A CA 1
ATOM 611 C C . ALA A 1 97 ? 24.480 -11.463 52.044 1.00 19.37 96 ALA A C 1
ATOM 612 O O . ALA A 1 97 ? 24.922 -11.768 50.942 1.00 17.77 96 ALA A O 1
ATOM 614 N N . TYR A 1 98 ? 23.500 -10.562 52.208 1.00 22.46 97 TYR A N 1
ATOM 615 C CA . TYR A 1 98 ? 22.950 -9.728 51.105 1.00 21.98 97 TYR A CA 1
ATOM 616 C C . TYR A 1 98 ? 24.058 -8.841 50.494 1.00 21.86 97 TYR A C 1
ATOM 617 O O . TYR A 1 98 ? 24.224 -8.805 49.270 1.00 21.99 97 TYR A O 1
ATOM 626 N N . LEU A 1 99 ? 24.812 -8.151 51.352 1.00 21.76 98 LEU A N 1
ATOM 627 C CA . LEU A 1 99 ? 25.975 -7.337 50.942 1.00 21.28 98 LEU A CA 1
ATOM 628 C C . LEU A 1 99 ? 26.986 -8.184 50.169 1.00 22.68 98 LEU A C 1
ATOM 629 O O . LEU A 1 99 ? 27.415 -7.794 49.075 1.00 24.18 98 LEU A O 1
ATOM 634 N N . ALA A 1 100 ? 27.355 -9.329 50.745 1.00 22.36 99 ALA A N 1
ATOM 635 C CA . ALA A 1 100 ? 28.322 -10.260 50.115 1.00 21.72 99 ALA A CA 1
ATOM 636 C C . ALA A 1 100 ? 27.827 -10.735 48.743 1.00 21.23 99 ALA A C 1
ATOM 637 O O . ALA A 1 100 ? 28.592 -10.777 47.785 1.00 21.69 99 ALA A O 1
ATOM 639 N N . PHE A 1 101 ? 26.525 -11.013 48.644 1.00 23.28 100 PHE A N 1
ATOM 640 C CA . PHE A 1 101 ? 25.893 -11.442 47.399 1.00 25.37 100 PHE A CA 1
ATOM 641 C C . PHE A 1 101 ? 26.006 -10.380 46.306 1.00 23.12 100 PHE A C 1
ATOM 642 O O . PHE A 1 101 ? 26.369 -10.687 45.164 1.00 25.09 100 PHE A O 1
ATOM 650 N N . ALA A 1 102 ? 25.626 -9.159 46.668 1.00 22.25 101 ALA A N 1
ATOM 651 C CA . ALA A 1 102 ? 25.685 -7.972 45.818 1.00 21.44 101 ALA A CA 1
ATOM 652 C C . ALA A 1 102 ? 27.106 -7.731 45.314 1.00 21.70 101 ALA A C 1
ATOM 653 O O . ALA A 1 102 ? 27.264 -7.374 44.147 1.00 22.04 101 ALA A O 1
ATOM 655 N N . ARG A 1 103 ? 28.101 -7.938 46.185 1.00 22.20 102 ARG A N 1
ATOM 656 C CA . ARG A 1 103 ? 29.520 -7.813 45.841 1.00 24.01 102 ARG A CA 1
ATOM 657 C C . ARG A 1 103 ? 29.981 -8.930 44.902 1.00 21.96 102 ARG A C 1
ATOM 658 O O . ARG A 1 103 ? 30.720 -8.674 43.963 1.00 23.72 102 ARG A O 1
ATOM 666 N N . GLU A 1 104 ? 29.604 -10.159 45.238 1.00 22.72 103 GLU A N 1
ATOM 667 C CA . GLU A 1 104 ? 29.970 -11.371 44.507 1.00 25.04 103 GLU A CA 1
ATOM 668 C C . GLU A 1 104 ? 29.337 -11.518 43.131 1.00 25.47 103 GLU A C 1
ATOM 669 O O . GLU A 1 104 ? 30.037 -11.864 42.176 1.00 26.94 103 GLU A O 1
ATOM 675 N N . HIS A 1 105 ? 28.035 -11.241 43.033 1.00 25.80 104 HIS A N 1
ATOM 676 C CA . HIS A 1 105 ? 27.248 -11.352 41.797 1.00 24.91 104 HIS A CA 1
ATOM 677 C C . HIS A 1 105 ? 26.667 -9.959 41.458 1.00 22.14 104 HIS A C 1
ATOM 678 O O . HIS A 1 105 ? 25.464 -9.818 41.382 1.00 21.45 104 HIS A O 1
ATOM 685 N N . PRO A 1 106 ? 27.507 -8.955 41.135 1.00 23.17 105 PRO A N 1
ATOM 686 C CA . PRO A 1 106 ? 27.004 -7.587 40.886 1.00 24.68 105 PRO A CA 1
ATOM 687 C C . PRO A 1 106 ? 25.984 -7.372 39.762 1.00 24.13 105 PRO A C 1
ATOM 688 O O . PRO A 1 106 ? 25.007 -6.626 39.927 1.00 25.20 105 PRO A O 1
ATOM 692 N N . LYS A 1 107 ? 26.169 -8.090 38.661 1.00 23.39 106 LYS A N 1
ATOM 693 C CA . LYS A 1 107 ? 25.314 -7.938 37.481 1.00 22.40 106 LYS A CA 1
ATOM 694 C C . LYS A 1 107 ? 24.004 -8.697 37.662 1.00 22.19 106 LYS A C 1
ATOM 695 O O . LYS A 1 107 ? 22.948 -8.169 37.287 1.00 22.33 106 LYS A O 1
ATOM 701 N N . LEU A 1 108 ? 24.052 -9.914 38.216 1.00 22.21 107 LEU A N 1
ATOM 702 C CA . LEU A 1 108 ? 22.818 -10.681 38.498 1.00 21.37 107 LEU A CA 1
ATOM 703 C C . LEU A 1 108 ? 22.006 -9.964 39.563 1.00 21.73 107 LEU A C 1
ATOM 704 O O . LEU A 1 108 ? 20.781 -9.941 39.468 1.00 21.50 107 LEU A O 1
ATOM 709 N N . TRP A 1 109 ? 22.703 -9.414 40.560 1.00 24.78 108 TRP A N 1
ATOM 710 C CA . TRP A 1 109 ? 22.077 -8.639 41.646 1.00 25.22 108 TRP A CA 1
ATOM 711 C C . TRP A 1 109 ? 21.348 -7.410 41.083 1.00 25.09 108 TRP A C 1
ATOM 712 O O . TRP A 1 109 ? 20.159 -7.236 41.350 1.00 27.03 108 TRP A O 1
ATOM 723 N N . ARG A 1 110 ? 22.026 -6.633 40.242 1.00 25.31 109 ARG A N 1
ATOM 724 C CA . ARG A 1 110 ? 21.418 -5.461 39.601 1.00 26.23 109 ARG A CA 1
ATOM 725 C C . ARG A 1 110 ? 20.233 -5.828 38.699 1.00 26.06 109 ARG A C 1
ATOM 726 O O . ARG A 1 110 ? 19.289 -5.053 38.639 1.00 25.98 109 ARG A O 1
ATOM 734 N N . ALA A 1 111 ? 20.260 -6.992 38.042 1.00 25.21 110 ALA A N 1
ATOM 735 C CA . ALA A 1 111 ? 19.118 -7.462 37.211 1.00 23.35 110 ALA A CA 1
ATOM 736 C C . ALA A 1 111 ? 17.839 -7.651 38.020 1.00 22.43 110 ALA A C 1
ATOM 737 O O . ALA A 1 111 ? 16.742 -7.526 37.454 1.00 21.36 110 ALA A O 1
ATOM 739 N N . LEU A 1 112 ? 17.952 -7.991 39.311 1.00 22.51 111 LEU A N 1
ATOM 740 C CA . LEU A 1 112 ? 16.767 -8.108 40.167 1.00 25.27 111 LEU A CA 1
ATOM 741 C C . LEU A 1 112 ? 15.980 -6.797 40.291 1.00 26.20 111 LEU A C 1
ATOM 742 O O . LEU A 1 112 ? 14.757 -6.802 40.289 1.00 22.65 111 LEU A O 1
ATOM 747 N N . PHE A 1 113 ? 16.714 -5.687 40.317 1.00 27.98 112 PHE A N 1
ATOM 748 C CA . PHE A 1 113 ? 16.172 -4.336 40.464 1.00 28.97 112 PHE A CA 1
ATOM 749 C C . PHE A 1 113 ? 15.943 -3.557 39.178 1.00 29.73 112 PHE A C 1
ATOM 750 O O . PHE A 1 113 ? 15.153 -2.616 39.199 1.00 32.14 112 PHE A O 1
ATOM 758 N N . ASP A 1 114 ? 16.576 -3.973 38.077 1.00 30.47 113 ASP A N 1
ATOM 759 C CA . ASP A 1 114 ? 16.490 -3.305 36.763 1.00 31.13 113 ASP A CA 1
ATOM 760 C C . ASP A 1 114 ? 15.530 -3.918 35.751 1.00 30.89 113 ASP A C 1
ATOM 761 O O . ASP A 1 114 ? 15.221 -3.256 34.768 1.00 29.26 113 ASP A O 1
ATOM 766 N N . VAL A 1 115 ? 15.088 -5.160 35.975 1.00 32.04 114 VAL A N 1
ATOM 767 C CA . VAL A 1 115 ? 14.086 -5.846 35.145 1.00 32.39 114 VAL A CA 1
ATOM 768 C C . VAL A 1 115 ? 12.746 -5.100 35.309 1.00 33.27 114 VAL A C 1
ATOM 769 O O . VAL A 1 115 ? 12.524 -4.450 36.336 1.00 30.91 114 VAL A O 1
ATOM 773 N N . GLU A 1 116 ? 11.888 -5.151 34.296 1.00 34.51 115 GLU A N 1
ATOM 774 C CA . GLU A 1 116 ? 10.567 -4.519 34.363 1.00 37.06 115 GLU A CA 1
ATOM 775 C C . GLU A 1 116 ? 9.719 -5.460 35.217 1.00 38.76 115 GLU A C 1
ATOM 776 O O . GLU A 1 116 ? 9.435 -6.581 34.786 1.00 38.23 115 GLU A O 1
ATOM 790 N N . ARG A 1 118 ? 6.754 -4.690 38.500 1.00 44.81 117 ARG A N 1
ATOM 791 C CA . ARG A 1 118 ? 6.053 -3.777 39.404 1.00 47.15 117 ARG A CA 1
ATOM 792 C C . ARG A 1 118 ? 4.932 -4.399 40.238 1.00 47.02 117 ARG A C 1
ATOM 793 O O . ARG A 1 118 ? 4.263 -5.340 39.807 1.00 46.73 117 ARG A O 1
ATOM 801 N N . SER A 1 119 ? 4.721 -3.815 41.418 1.00 47.45 118 SER A N 1
ATOM 802 C CA . SER A 1 119 ? 3.621 -4.189 42.314 1.00 48.74 118 SER A CA 1
ATOM 803 C C . SER A 1 119 ? 2.249 -3.759 41.727 1.00 49.24 118 SER A C 1
ATOM 804 O O . SER A 1 119 ? 1.226 -4.323 42.108 1.00 49.31 118 SER A O 1
ATOM 807 N N . ASP A 1 120 ? 2.240 -2.770 40.823 1.00 50.35 119 ASP A N 1
ATOM 808 C CA . ASP A 1 120 ? 1.057 -2.278 40.087 1.00 50.69 119 ASP A CA 1
ATOM 809 C C . ASP A 1 120 ? 0.540 -3.311 39.080 1.00 51.29 119 ASP A C 1
ATOM 810 O O . ASP A 1 120 ? -0.673 -3.518 38.970 1.00 52.10 119 ASP A O 1
ATOM 815 N N . GLY A 1 121 ? 1.468 -3.869 38.296 1.00 50.75 120 GLY A N 1
ATOM 816 C CA . GLY A 1 121 ? 1.183 -4.852 37.247 1.00 50.26 120 GLY A CA 1
ATOM 817 C C . GLY A 1 121 ? 1.075 -6.309 37.671 1.00 50.43 120 GLY A C 1
ATOM 818 O O . GLY A 1 121 ? 1.198 -6.600 38.867 1.00 50.73 120 GLY A O 1
ATOM 819 N N . PRO A 1 122 ? 0.875 -7.233 36.695 1.00 49.62 121 PRO A N 1
ATOM 820 C CA . PRO A 1 122 ? 0.756 -8.662 37.025 1.00 48.31 121 PRO A CA 1
ATOM 821 C C . PRO A 1 122 ? 2.097 -9.297 37.420 1.00 47.10 121 PRO A C 1
ATOM 822 O O . PRO A 1 122 ? 3.059 -9.202 36.653 1.00 48.50 121 PRO A O 1
ATOM 826 N N . VAL A 1 123 ? 2.139 -9.897 38.611 1.00 45.09 122 VAL A N 1
ATOM 827 C CA . VAL A 1 123 ? 3.310 -10.578 39.171 1.00 43.94 122 VAL A CA 1
ATOM 828 C C . VAL A 1 123 ? 3.012 -12.073 39.014 1.00 43.43 122 VAL A C 1
ATOM 829 O O . VAL A 1 123 ? 1.993 -12.520 39.566 1.00 44.17 122 VAL A O 1
ATOM 833 N N . PRO A 1 124 ? 3.869 -12.847 38.296 1.00 41.66 123 PRO A N 1
ATOM 834 C CA . PRO A 1 124 ? 3.570 -14.286 38.156 1.00 39.33 123 PRO A CA 1
ATOM 835 C C . PRO A 1 124 ? 3.767 -14.984 39.514 1.00 36.60 123 PRO A C 1
ATOM 836 O O . PRO A 1 124 ? 4.694 -14.625 40.254 1.00 36.90 123 PRO A O 1
ATOM 840 N N . GLN A 1 125 ? 2.848 -15.886 39.853 1.00 34.66 124 GLN A N 1
ATOM 841 C CA . GLN A 1 125 ? 2.838 -16.607 41.138 1.00 34.48 124 GLN A CA 1
ATOM 842 C C . GLN A 1 125 ? 4.141 -17.224 41.585 1.00 29.98 124 GLN A C 1
ATOM 843 O O . GLN A 1 125 ? 4.485 -17.107 42.759 1.00 28.84 124 GLN A O 1
ATOM 849 N N . TRP A 1 126 ? 4.840 -17.882 40.663 1.00 26.94 125 TRP A N 1
ATOM 850 C CA . TRP A 1 126 ? 6.154 -18.457 40.990 1.00 26.70 125 TRP A CA 1
ATOM 851 C C . TRP A 1 126 ? 7.156 -17.373 41.412 1.00 25.78 125 TRP A C 1
ATOM 852 O O . TRP A 1 126 ? 7.949 -17.578 42.335 1.00 26.35 125 TRP A O 1
ATOM 863 N N . TYR A 1 127 ? 7.095 -16.221 40.735 1.00 26.65 126 TYR A N 1
ATOM 864 C CA . TYR A 1 127 ? 7.998 -15.085 40.964 1.00 26.49 126 TYR A CA 1
ATOM 865 C C . TYR A 1 127 ? 7.631 -14.364 42.261 1.00 25.45 126 TYR A C 1
ATOM 866 O O . TYR A 1 127 ? 8.515 -14.057 43.062 1.00 26.50 126 TYR A O 1
ATOM 875 N N . GLY A 1 128 ? 6.339 -14.094 42.444 1.00 25.20 127 GLY A N 1
ATOM 876 C CA . GLY A 1 128 ? 5.809 -13.470 43.660 1.00 26.40 127 GLY A CA 1
ATOM 877 C C . GLY A 1 128 ? 6.016 -14.318 44.906 1.00 26.46 127 GLY A C 1
ATOM 878 O O . GLY A 1 128 ? 6.242 -13.759 45.984 1.00 27.83 127 GLY A O 1
ATOM 879 N N . HIS A 1 129 ? 5.957 -15.647 44.741 1.00 24.50 128 HIS A N 1
ATOM 880 C CA . HIS A 1 129 ? 6.194 -16.600 45.823 1.00 23.58 128 HIS A CA 1
ATOM 881 C C . HIS A 1 129 ? 7.658 -16.611 46.250 1.00 20.86 128 HIS A C 1
ATOM 882 O O . HIS A 1 129 ? 7.919 -16.629 47.453 1.00 21.34 128 HIS A O 1
ATOM 889 N N . ALA A 1 130 ? 8.582 -16.673 45.290 1.00 22.44 129 ALA A N 1
ATOM 890 C CA . ALA A 1 130 ? 10.027 -16.663 45.581 1.00 23.88 129 ALA A CA 1
ATOM 891 C C . ALA A 1 130 ? 10.469 -15.428 46.384 1.00 24.54 129 ALA A C 1
ATOM 892 O O . ALA A 1 130 ? 11.304 -15.529 47.300 1.00 24.53 129 ALA A O 1
ATOM 902 N N . ALA A 1 132 ? 8.259 -13.458 48.190 1.00 28.73 131 ALA A N 1
ATOM 903 C CA . ALA A 1 132 ? 7.548 -13.617 49.479 1.00 28.81 131 ALA A CA 1
ATOM 904 C C . ALA A 1 132 ? 8.293 -14.542 50.448 1.00 27.89 131 ALA A C 1
ATOM 905 O O . ALA A 1 132 ? 8.406 -14.241 51.636 1.00 27.28 131 ALA A O 1
ATOM 907 N N . GLN A 1 133 ? 8.851 -15.630 49.921 1.00 29.72 132 GLN A N 1
ATOM 908 C CA . GLN A 1 133 ? 9.625 -16.625 50.688 1.00 28.75 132 GLN A CA 1
ATOM 909 C C . GLN A 1 133 ? 10.932 -16.032 51.255 1.00 26.67 132 GLN A C 1
ATOM 910 O O . GLN A 1 133 ? 11.284 -16.305 52.389 1.00 24.17 132 GLN A O 1
ATOM 916 N N . LEU A 1 134 ? 11.656 -15.239 50.469 1.00 28.07 133 LEU A N 1
ATOM 917 C CA . LEU A 1 134 ? 12.862 -14.522 50.951 1.00 26.06 133 LEU A CA 1
ATOM 918 C C . LEU A 1 134 ? 12.538 -13.584 52.139 1.00 25.27 133 LEU A C 1
ATOM 919 O O . LEU A 1 134 ? 13.256 -13.540 53.138 1.00 23.60 133 LEU A O 1
ATOM 924 N N . PHE A 1 135 ? 11.449 -12.840 51.977 1.00 25.97 134 PHE A N 1
ATOM 925 C CA . PHE A 1 135 ? 10.891 -11.919 52.986 1.00 28.54 134 PHE A CA 1
ATOM 926 C C . PHE A 1 135 ? 10.458 -12.566 54.297 1.00 28.44 134 PHE A C 1
ATOM 927 O O . PHE A 1 135 ? 10.565 -11.915 55.343 1.00 28.10 134 PHE A O 1
ATOM 935 N N . SER A 1 136 ? 10.044 -13.839 54.248 1.00 27.12 135 SER A N 1
ATOM 936 C CA . SER A 1 136 ? 9.660 -14.584 55.453 1.00 27.75 135 SER A CA 1
ATOM 937 C C . SER A 1 136 ? 10.880 -14.841 56.348 1.00 27.62 135 SER A C 1
ATOM 938 O O . SER A 1 136 ? 10.723 -15.029 57.556 1.00 28.69 135 SER A O 1
ATOM 941 N N . TYR A 1 137 ? 12.088 -14.868 55.765 1.00 27.43 136 TYR A N 1
ATOM 942 C CA . TYR A 1 137 ? 13.327 -15.043 56.546 1.00 26.48 136 TYR A CA 1
ATOM 943 C C . TYR A 1 137 ? 13.594 -13.802 57.411 1.00 25.14 136 TYR A C 1
ATOM 944 O O . TYR A 1 137 ? 14.212 -13.924 58.472 1.00 25.48 136 TYR A O 1
ATOM 953 N N . ILE A 1 138 ? 13.183 -12.626 56.932 1.00 24.80 137 ILE A N 1
ATOM 954 C CA . ILE A 1 138 ? 13.315 -11.345 57.648 1.00 25.26 137 ILE A CA 1
ATOM 955 C C . ILE A 1 138 ? 12.188 -11.179 58.674 1.00 24.82 137 ILE A C 1
ATOM 956 O O . ILE A 1 138 ? 12.434 -10.689 59.770 1.00 25.85 137 ILE A O 1
ATOM 961 N N . THR A 1 139 ? 10.960 -11.554 58.311 1.00 25.36 138 THR A N 1
ATOM 962 C CA . THR A 1 139 ? 9.785 -11.429 59.174 1.00 25.63 138 THR A CA 1
ATOM 963 C C . THR A 1 139 ? 9.832 -12.304 60.442 1.00 27.06 138 THR A C 1
ATOM 964 O O . THR A 1 139 ? 9.257 -11.902 61.466 1.00 26.84 138 THR A O 1
ATOM 968 N N . THR A 1 140 ? 10.522 -13.453 60.385 1.00 25.88 139 THR A N 1
ATOM 969 C CA . THR A 1 140 ? 10.703 -14.371 61.529 1.00 25.67 139 THR A CA 1
ATOM 970 C C . THR A 1 140 ? 11.366 -13.690 62.745 1.00 24.60 139 THR A C 1
ATOM 971 O O . THR A 1 140 ? 10.713 -13.597 63.799 1.00 23.10 139 THR A O 1
ATOM 975 N N . PRO A 1 141 ? 12.621 -13.195 62.615 1.00 24.20 140 PRO A N 1
ATOM 976 C CA . PRO A 1 141 ? 13.233 -12.456 63.734 1.00 24.45 140 PRO A CA 1
ATOM 977 C C . PRO A 1 141 ? 12.487 -11.184 64.160 1.00 25.64 140 PRO A C 1
ATOM 978 O O . PRO A 1 141 ? 12.482 -10.886 65.356 1.00 25.00 140 PRO A O 1
ATOM 982 N N . LEU A 1 142 ? 11.853 -10.465 63.220 1.00 25.62 141 LEU A N 1
ATOM 983 C CA . LEU A 1 142 ? 11.037 -9.278 63.554 1.00 25.04 141 LEU A CA 1
ATOM 984 C C . LEU A 1 142 ? 9.833 -9.576 64.461 1.00 25.10 141 LEU A C 1
ATOM 985 O O . LEU A 1 142 ? 9.478 -8.724 65.290 1.00 22.69 141 LEU A O 1
ATOM 990 N N . ALA A 1 143 ? 9.228 -10.758 64.299 1.00 25.30 142 ALA A N 1
ATOM 991 C CA . ALA A 1 143 ? 8.137 -11.244 65.162 1.00 27.08 142 ALA A CA 1
ATOM 992 C C . ALA A 1 143 ? 8.626 -11.431 66.612 1.00 28.77 142 ALA A C 1
ATOM 993 O O . ALA A 1 143 ? 7.866 -11.183 67.545 1.00 32.27 142 ALA A O 1
ATOM 995 N N . LYS A 1 144 ? 9.875 -11.863 66.802 1.00 28.78 143 LYS A N 1
ATOM 996 C CA . LYS A 1 144 ? 10.493 -11.988 68.136 1.00 29.77 143 LYS A CA 1
ATOM 997 C C . LYS A 1 144 ? 10.803 -10.610 68.742 1.00 29.31 143 LYS A C 1
ATOM 998 O O . LYS A 1 144 ? 10.602 -10.399 69.941 1.00 28.64 143 LYS A O 1
ATOM 1004 N N . ILE A 1 145 ? 11.319 -9.698 67.914 1.00 27.85 144 ILE A N 1
ATOM 1005 C CA . ILE A 1 145 ? 11.644 -8.318 68.307 1.00 27.93 144 ILE A CA 1
ATOM 1006 C C . ILE A 1 145 ? 10.380 -7.501 68.614 1.00 26.91 144 ILE A C 1
ATOM 1007 O O . ILE A 1 145 ? 10.381 -6.738 69.581 1.00 27.08 144 ILE A O 1
ATOM 1012 N N . PHE A 1 146 ? 9.336 -7.662 67.792 1.00 26.99 145 PHE A N 1
ATOM 1013 C CA . PHE A 1 146 ? 8.057 -6.965 67.915 1.00 28.21 145 PHE A CA 1
ATOM 1014 C C . PHE A 1 146 ? 6.934 -7.985 68.186 1.00 28.04 145 PHE A C 1
ATOM 1015 O O . PHE A 1 146 ? 6.140 -8.274 67.287 1.00 27.96 145 PHE A O 1
ATOM 1023 N N . PRO A 1 147 ? 6.877 -8.553 69.414 1.00 29.55 146 PRO A N 1
ATOM 1024 C CA . PRO A 1 147 ? 5.858 -9.554 69.770 1.00 30.52 146 PRO A CA 1
ATOM 1025 C C . PRO A 1 147 ? 4.382 -9.111 69.698 1.00 31.15 146 PRO A C 1
ATOM 1026 O O . PRO A 1 147 ? 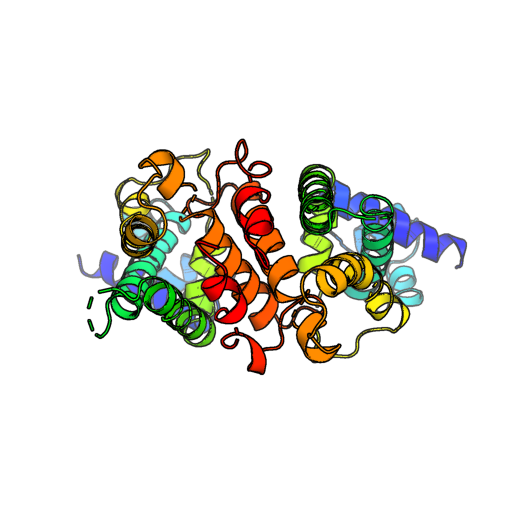3.503 -9.963 69.489 1.00 30.87 146 PRO A O 1
ATOM 1030 N N . GLU A 1 148 ? 4.135 -7.816 69.903 1.00 31.59 147 GLU A N 1
ATOM 1031 C CA . GLU A 1 148 ? 2.794 -7.219 69.845 1.00 32.41 147 GLU A CA 1
ATOM 1032 C C . GLU A 1 148 ? 2.349 -6.786 68.440 1.00 33.66 147 GLU A C 1
ATOM 1033 O O . GLU A 1 148 ? 1.177 -6.444 68.262 1.00 35.18 147 GLU A O 1
ATOM 1036 N N . SER A 1 149 ? 3.251 -6.781 67.455 1.00 33.60 148 SER A N 1
ATOM 1037 C CA . SER A 1 149 ? 2.927 -6.382 66.078 1.00 33.17 148 SER A CA 1
ATOM 1038 C C . SER A 1 149 ? 2.122 -7.438 65.317 1.00 32.71 148 SER A C 1
ATOM 1039 O O . SER A 1 149 ? 2.403 -8.628 65.449 1.00 32.95 148 SER A O 1
ATOM 1042 N N . ASP A 1 150 ? 1.115 -6.997 64.560 1.00 31.97 149 ASP A N 1
ATOM 1043 C CA . ASP A 1 150 ? 0.311 -7.889 63.702 1.00 32.81 149 ASP A CA 1
ATOM 1044 C C . ASP A 1 150 ? 1.060 -8.124 62.372 1.00 32.24 149 ASP A C 1
ATOM 1045 O O . ASP A 1 150 ? 2.117 -7.526 62.140 1.00 30.65 149 ASP A O 1
ATOM 1050 N N . ASP A 1 151 ? 0.489 -8.947 61.493 1.00 32.15 150 ASP A N 1
ATOM 1051 C CA . ASP A 1 151 ? 1.109 -9.281 60.202 1.00 32.55 150 ASP A CA 1
ATOM 1052 C C . ASP A 1 151 ? 1.345 -8.097 59.252 1.00 30.77 150 ASP A C 1
ATOM 1053 O O . ASP A 1 151 ? 2.426 -8.022 58.661 1.00 28.01 150 ASP A O 1
ATOM 1058 N N . ALA A 1 152 ? 0.368 -7.195 59.147 1.00 29.64 151 ALA A N 1
ATOM 1059 C CA . ALA A 1 152 ? 0.470 -5.963 58.332 1.00 29.47 151 ALA A CA 1
ATOM 1060 C C . ALA A 1 152 ? 1.630 -5.088 58.845 1.00 29.04 151 ALA A C 1
ATOM 1061 O O . ALA A 1 152 ? 2.478 -4.660 58.052 1.00 26.93 151 ALA A O 1
ATOM 1063 N N . GLU A 1 153 ? 1.669 -4.883 60.168 1.00 27.27 152 GLU A N 1
ATOM 1064 C CA . GLU A 1 153 ? 2.741 -4.162 60.873 1.00 27.14 152 GLU A CA 1
ATOM 1065 C C . GLU A 1 153 ? 4.105 -4.827 60.637 1.00 25.55 152 GLU A C 1
ATOM 1066 O O . GLU A 1 153 ? 5.068 -4.128 60.292 1.00 25.86 152 GLU A O 1
ATOM 1072 N N . LEU A 1 154 ? 4.160 -6.159 60.758 1.00 23.35 153 LEU A N 1
ATOM 1073 C CA . LEU A 1 154 ? 5.386 -6.936 60.500 1.00 25.53 153 LEU A CA 1
ATOM 1074 C C . LEU A 1 154 ? 5.834 -6.871 59.034 1.00 24.77 153 LEU A C 1
ATOM 1075 O O . LEU A 1 154 ? 7.029 -6.718 58.774 1.00 24.55 153 LEU A O 1
ATOM 1080 N N . ASP A 1 155 ? 4.877 -6.948 58.109 1.00 25.93 154 ASP A N 1
ATOM 1081 C CA . ASP A 1 155 ? 5.129 -6.866 56.656 1.00 26.80 154 ASP A CA 1
ATOM 1082 C C . ASP A 1 155 ? 5.718 -5.504 56.312 1.00 25.39 154 ASP A C 1
ATOM 1083 O O . ASP A 1 155 ? 6.695 -5.431 55.575 1.00 23.48 154 ASP A O 1
ATOM 1088 N N . LEU A 1 156 ? 5.093 -4.446 56.829 1.00 25.31 155 LEU A N 1
ATOM 1089 C CA . LEU A 1 156 ? 5.584 -3.077 56.630 1.00 25.48 155 LEU A CA 1
ATOM 1090 C C . LEU A 1 156 ? 6.996 -2.889 57.181 1.00 24.15 155 LEU A C 1
ATOM 1091 O O . LEU A 1 156 ? 7.833 -2.297 56.495 1.00 25.44 155 LEU A O 1
ATOM 1104 N N . THR A 1 158 ? 9.273 -5.283 57.635 1.00 21.93 157 THR A N 1
ATOM 1105 C CA . THR A 1 158 ? 10.162 -6.114 56.807 1.00 21.18 157 THR A CA 1
ATOM 1106 C C . THR A 1 158 ? 10.593 -5.341 55.562 1.00 21.39 157 THR A C 1
ATOM 1107 O O . THR A 1 158 ? 11.782 -5.281 55.251 1.00 21.13 157 THR A O 1
ATOM 1111 N N . ARG A 1 159 ? 9.615 -4.744 54.882 1.00 20.44 158 ARG A N 1
ATOM 1112 C CA . ARG A 1 159 ? 9.861 -3.926 53.681 1.00 22.02 158 ARG A CA 1
ATOM 1113 C C . ARG A 1 159 ? 10.776 -2.712 53.965 1.00 21.59 158 ARG A C 1
ATOM 1114 O O . ARG A 1 159 ? 11.737 -2.471 53.228 1.00 21.78 158 ARG A O 1
ATOM 1122 N N . THR A 1 160 ? 10.563 -2.061 55.107 1.00 20.22 159 THR A N 1
ATOM 1123 C CA . THR A 1 160 ? 11.320 -0.886 55.557 1.00 21.35 159 THR A CA 1
ATOM 1124 C C . THR A 1 160 ? 12.782 -1.205 55.820 1.00 20.92 159 THR A C 1
ATOM 1125 O O . THR A 1 160 ? 13.686 -0.523 55.292 1.00 20.99 159 THR A O 1
ATOM 1129 N N . LEU A 1 161 ? 12.996 -2.252 56.621 1.00 19.14 160 LEU A N 1
ATOM 1130 C CA . LEU A 1 161 ? 14.366 -2.688 56.943 1.00 19.68 160 LEU A CA 1
ATOM 1131 C C . LEU A 1 161 ? 15.071 -3.293 55.733 1.00 18.96 160 LEU A C 1
ATOM 1132 O O . LEU A 1 161 ? 16.264 -3.020 55.553 1.00 20.27 160 LEU A O 1
ATOM 1137 N N . PHE A 1 162 ? 14.358 -4.056 54.900 1.00 19.37 161 PHE A N 1
ATOM 1138 C CA . PHE A 1 162 ? 14.991 -4.549 53.680 1.00 20.71 161 PHE A CA 1
ATOM 1139 C C . PHE A 1 162 ? 15.354 -3.347 52.792 1.00 20.53 161 PHE A C 1
ATOM 1140 O O . PHE A 1 162 ? 16.487 -3.282 52.336 1.00 18.66 161 PHE A O 1
ATOM 1148 N N . SER A 1 163 ? 14.408 -2.444 52.549 1.00 19.38 162 SER A N 1
ATOM 1149 C CA . SER A 1 163 ? 14.675 -1.231 51.739 1.00 19.34 162 SER A CA 1
ATOM 1150 C C . SER A 1 163 ? 15.856 -0.393 52.264 1.00 19.21 162 SER A C 1
ATOM 1151 O O . SER A 1 163 ? 16.670 0.068 51.478 1.00 17.24 162 SER A O 1
ATOM 1154 N N . SER A 1 164 ? 15.988 -0.304 53.583 1.00 17.26 163 SER A N 1
ATOM 1155 C CA . SER A 1 164 ? 17.080 0.399 54.254 1.00 18.90 163 SER A CA 1
ATOM 1156 C C . SER A 1 164 ? 18.435 -0.231 53.983 1.00 19.03 163 SER A C 1
ATOM 1157 O O . SER A 1 164 ? 19.406 0.468 53.657 1.00 18.92 163 SER A O 1
ATOM 1160 N N . VAL A 1 165 ? 18.527 -1.555 54.156 1.00 19.93 164 VAL A N 1
ATOM 1161 C CA . VAL A 1 165 ? 19.792 -2.284 53.906 1.00 17.12 164 VAL A CA 1
ATOM 1162 C C . VAL A 1 165 ? 20.208 -2.181 52.439 1.00 16.31 164 VAL A C 1
ATOM 1163 O O . VAL A 1 165 ? 21.384 -1.925 52.142 1.00 17.11 164 VAL A O 1
ATOM 1167 N N . HIS A 1 166 ? 19.236 -2.356 51.545 1.00 19.51 165 HIS A N 1
ATOM 1168 C CA . HIS A 1 166 ? 19.454 -2.215 50.096 1.00 19.34 165 HIS A CA 1
ATOM 1169 C C . HIS A 1 166 ? 20.038 -0.854 49.732 1.00 15.50 165 HIS A C 1
ATOM 1170 O O . HIS A 1 166 ? 20.914 -0.767 48.875 1.00 18.67 165 HIS A O 1
ATOM 1177 N N . GLY A 1 167 ? 19.546 0.206 50.368 1.00 17.06 166 GLY A N 1
ATOM 1178 C CA . GLY A 1 167 ? 20.018 1.567 50.139 1.00 12.50 166 GLY A CA 1
ATOM 1179 C C . GLY A 1 167 ? 21.473 1.719 50.538 1.00 14.03 166 GLY A C 1
ATOM 1180 O O . GLY A 1 167 ? 22.244 2.352 49.828 1.00 14.76 166 GLY A O 1
ATOM 1181 N N . ILE A 1 168 ? 21.799 1.183 51.715 1.00 13.41 167 ILE A N 1
ATOM 1182 C CA . ILE A 1 168 ? 23.181 1.177 52.240 1.00 15.30 167 ILE A CA 1
ATOM 1183 C C . ILE A 1 168 ? 24.122 0.460 51.262 1.00 14.57 167 ILE A C 1
ATOM 1184 O O . ILE A 1 168 ? 25.253 0.938 50.964 1.00 18.41 167 ILE A O 1
ATOM 1189 N N . VAL A 1 169 ? 23.683 -0.726 50.851 1.00 15.48 168 VAL A N 1
ATOM 1190 C CA . VAL A 1 169 ? 24.420 -1.568 49.911 1.00 18.17 168 VAL A CA 1
ATOM 1191 C C . VAL A 1 169 ? 24.538 -0.924 48.523 1.00 17.14 168 VAL A C 1
ATOM 1192 O O . VAL A 1 169 ? 25.623 -0.937 47.960 1.00 20.80 168 VAL A O 1
ATOM 1196 N N . LEU A 1 170 ? 23.457 -0.338 48.014 1.00 18.73 169 LEU A N 1
ATOM 1197 C CA . LEU A 1 170 ? 23.442 0.252 46.677 1.00 19.63 169 LEU A CA 1
ATOM 1198 C C . LEU A 1 170 ? 24.374 1.452 46.578 1.00 20.48 169 LEU A C 1
ATOM 1199 O O . LEU A 1 170 ? 25.262 1.470 45.740 1.00 20.61 169 LEU A O 1
ATOM 1204 N N . LEU A 1 171 ? 24.191 2.428 47.464 1.00 20.07 170 LEU A N 1
ATOM 1205 C CA . LEU A 1 171 ? 25.053 3.621 47.487 1.00 16.37 170 LEU A CA 1
ATOM 1206 C C . LEU A 1 171 ? 26.517 3.322 47.831 1.00 15.76 170 LEU A C 1
ATOM 1207 O O . LEU A 1 171 ? 27.380 3.915 47.203 1.00 16.21 170 LEU A O 1
ATOM 1212 N N . GLY A 1 172 ? 26.775 2.343 48.704 1.00 17.04 171 GLY A N 1
ATOM 1213 C CA . GLY A 1 172 ? 28.119 1.939 49.088 1.00 18.53 171 GLY A CA 1
ATOM 1214 C C . GLY A 1 172 ? 28.852 1.223 47.961 1.00 20.70 171 GLY A C 1
ATOM 1215 O O . GLY A 1 172 ? 29.973 1.602 47.615 1.00 23.28 171 GLY A O 1
ATOM 1216 N N . LEU A 1 173 ? 28.196 0.244 47.337 1.00 22.79 172 LEU A N 1
ATOM 1217 C CA . LEU A 1 173 ? 28.796 -0.535 46.235 1.00 23.24 172 LEU A CA 1
ATOM 1218 C C . LEU A 1 173 ? 28.971 0.253 44.940 1.00 26.58 172 LEU A C 1
ATOM 1219 O O . LEU A 1 173 ? 29.905 -0.020 44.181 1.00 27.93 172 LEU A O 1
ATOM 1224 N N . GLU A 1 174 ? 28.091 1.221 44.695 1.00 27.39 173 GLU A N 1
ATOM 1225 C CA . GLU A 1 174 ? 28.247 2.137 43.570 1.00 27.56 173 GLU A CA 1
ATOM 1226 C C . GLU A 1 174 ? 29.345 3.188 43.798 1.00 28.06 173 GLU A C 1
ATOM 1227 O O . GLU A 1 174 ? 29.689 3.896 42.841 1.00 28.51 173 GLU A O 1
ATOM 1233 N N . ASN A 1 175 ? 29.895 3.298 45.016 1.00 26.87 174 ASN A N 1
ATOM 1234 C CA . ASN A 1 175 ? 30.930 4.276 45.388 1.00 28.07 174 ASN A CA 1
ATOM 1235 C C . ASN A 1 175 ? 30.421 5.715 45.200 1.00 26.22 174 ASN A C 1
ATOM 1236 O O . ASN A 1 175 ? 31.189 6.609 44.841 1.00 27.07 174 ASN A O 1
ATOM 1241 N N . ARG A 1 176 ? 29.135 5.934 45.490 1.00 23.94 175 ARG A N 1
ATOM 1242 C CA . ARG A 1 176 ? 28.517 7.247 45.362 1.00 23.75 175 ARG A CA 1
ATOM 1243 C C . ARG A 1 176 ? 29.058 8.136 46.476 1.00 24.45 175 ARG A C 1
ATOM 1244 O O . ARG A 1 176 ? 29.374 7.642 47.575 1.00 23.37 175 ARG A O 1
ATOM 1252 N N . ILE A 1 177 ? 29.145 9.438 46.204 1.00 22.62 176 ILE A N 1
ATOM 1253 C CA . ILE A 1 177 ? 29.619 10.407 47.206 1.00 23.14 176 ILE A CA 1
ATOM 1254 C C . ILE A 1 177 ? 28.709 10.556 48.448 1.00 24.03 176 ILE A C 1
ATOM 1255 O O . ILE A 1 177 ? 29.135 11.186 49.409 1.00 24.57 176 ILE A O 1
ATOM 1260 N N . SER A 1 178 ? 27.470 10.053 48.385 1.00 24.71 177 SER A N 1
ATOM 1261 C CA . SER A 1 178 ? 26.530 9.986 49.520 1.00 25.99 177 SER A CA 1
ATOM 1262 C C . SER A 1 178 ? 26.587 8.682 50.327 1.00 27.42 177 SER A C 1
ATOM 1263 O O . SER A 1 178 ? 26.089 8.646 51.458 1.00 30.63 177 SER A O 1
ATOM 1266 N N . GLY A 1 179 ? 27.133 7.613 49.748 1.00 26.73 178 GLY A N 1
ATOM 1267 C CA . GLY A 1 179 ? 27.180 6.312 50.395 1.00 24.75 178 GLY A CA 1
ATOM 1268 C C . GLY A 1 179 ? 28.192 6.120 51.499 1.00 25.28 178 GLY A C 1
ATOM 1269 O O . GLY A 1 179 ? 29.112 6.928 51.671 1.00 23.62 178 GLY A O 1
ATOM 1270 N N . VAL A 1 180 ? 27.989 5.044 52.260 1.00 24.29 179 VAL A N 1
ATOM 1271 C CA . VAL A 1 180 ? 28.918 4.630 53.322 1.00 23.78 179 VAL A CA 1
ATOM 1272 C C . VAL A 1 180 ? 30.163 4.069 52.598 1.00 24.08 179 VAL A C 1
ATOM 1273 O O . VAL A 1 180 ? 29.978 3.363 51.597 1.00 24.86 179 VAL A O 1
ATOM 1277 N N . PRO A 1 181 ? 31.404 4.384 53.058 1.00 24.80 180 PRO A N 1
ATOM 1278 C CA . PRO A 1 181 ? 32.621 3.801 52.438 1.00 26.09 180 PRO A CA 1
ATOM 1279 C C . PRO A 1 181 ? 32.610 2.261 52.448 1.00 27.10 180 PRO A C 1
ATOM 1280 O O . PRO A 1 181 ? 32.098 1.693 53.422 1.00 26.49 180 PRO A O 1
ATOM 1284 N N . GLY A 1 182 ? 33.136 1.635 51.385 1.00 27.60 181 GLY A N 1
ATOM 1285 C CA . GLY A 1 182 ? 33.175 0.171 51.176 1.00 28.21 181 GLY A CA 1
ATOM 1286 C C . GLY A 1 182 ? 33.624 -0.651 52.378 1.00 28.85 181 GLY A C 1
ATOM 1287 O O . GLY A 1 182 ? 32.970 -1.628 52.759 1.00 29.13 181 GLY A O 1
ATOM 1288 N N . GLU A 1 183 ? 34.735 -0.211 52.971 1.00 28.18 182 GLU A N 1
ATOM 1289 C CA A GLU A 1 183 ? 35.323 -0.819 54.175 0.50 27.71 182 GLU A CA 1
ATOM 1290 C CA B GLU A 1 183 ? 35.306 -0.859 54.162 0.50 27.96 182 GLU A CA 1
ATOM 1291 C C . GLU A 1 183 ? 34.428 -0.800 55.434 1.00 28.34 182 GLU A C 1
ATOM 1292 O O . GLU A 1 183 ? 34.647 -1.586 56.359 1.00 29.13 182 GLU A O 1
ATOM 1303 N N . GLN A 1 184 ? 33.426 0.088 55.472 1.00 24.70 183 GLN A N 1
ATOM 1304 C CA . GLN A 1 184 ? 32.476 0.264 56.581 1.00 25.34 183 GLN A CA 1
ATOM 1305 C C . GLN A 1 184 ? 31.056 -0.268 56.349 1.00 23.96 183 GLN A C 1
ATOM 1306 O O . GLN A 1 184 ? 30.242 -0.182 57.263 1.00 24.86 183 GLN A O 1
ATOM 1312 N N . LEU A 1 185 ? 30.769 -0.852 55.185 1.00 22.10 184 LEU A N 1
ATOM 1313 C CA . LEU A 1 185 ? 29.431 -1.389 54.887 1.00 23.26 184 LEU A CA 1
ATOM 1314 C C . LEU A 1 185 ? 28.940 -2.428 55.890 1.00 23.76 184 LEU A C 1
ATOM 1315 O O . LEU A 1 185 ? 27.825 -2.290 56.382 1.00 23.76 184 LEU A O 1
ATOM 1320 N N . LYS A 1 186 ? 29.773 -3.407 56.237 1.00 24.84 185 LYS A N 1
ATOM 1321 C CA . LYS A 1 186 ? 29.391 -4.427 57.239 1.00 26.42 185 LYS A CA 1
ATOM 1322 C C . LYS A 1 186 ? 29.126 -3.791 58.602 1.00 25.99 185 LYS A C 1
ATOM 1323 O O . LYS A 1 186 ? 28.051 -3.997 59.178 1.00 24.75 185 LYS A O 1
ATOM 1329 N N . THR A 1 187 ? 30.069 -2.954 59.050 1.00 26.67 186 THR A N 1
ATOM 1330 C CA . THR A 1 187 ? 29.971 -2.275 60.346 1.00 28.08 186 THR A CA 1
ATOM 1331 C C . THR A 1 187 ? 28.713 -1.408 60.474 1.00 29.51 186 THR A C 1
ATOM 1332 O O . THR A 1 187 ? 27.999 -1.511 61.478 1.00 31.56 186 THR A O 1
ATOM 1344 N N . ILE A 1 189 ? 25.823 -1.551 58.681 1.00 26.30 188 ILE A N 1
ATOM 1345 C CA . ILE A 1 189 ? 24.611 -2.397 58.662 1.00 25.6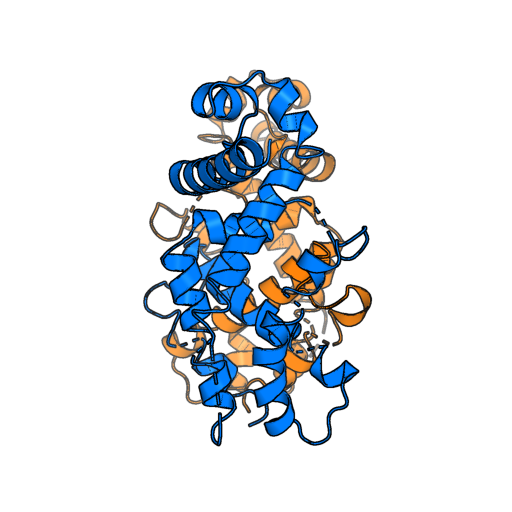2 188 ILE A CA 1
ATOM 1346 C C . ILE A 1 189 ? 24.357 -2.890 60.098 1.00 26.84 188 ILE A C 1
ATOM 1347 O O . ILE A 1 189 ? 23.225 -2.807 60.581 1.00 24.96 188 ILE A O 1
ATOM 1352 N N . ARG A 1 190 ? 25.398 -3.408 60.753 1.00 27.59 189 ARG A N 1
ATOM 1353 C CA . ARG A 1 190 ? 25.320 -3.852 62.159 1.00 29.64 189 ARG A CA 1
ATOM 1354 C C . ARG A 1 190 ? 24.787 -2.756 63.080 1.00 32.35 189 ARG A C 1
ATOM 1355 O O . ARG A 1 190 ? 23.763 -2.964 63.752 1.00 34.73 189 ARG A O 1
ATOM 1363 N N . LEU A 1 191 ? 25.450 -1.596 63.037 1.00 33.38 190 LEU A N 1
ATOM 1364 C CA . LEU A 1 191 ? 25.093 -0.425 63.845 1.00 34.42 190 LEU A CA 1
ATOM 1365 C C . LEU A 1 191 ? 23.659 0.059 63.642 1.00 35.49 190 LEU A C 1
ATOM 1366 O O . LEU A 1 191 ? 23.039 0.460 64.620 1.00 35.55 190 LEU A O 1
ATOM 1371 N N . LEU A 1 192 ? 23.153 0.009 62.409 1.00 34.31 191 LEU A N 1
ATOM 1372 C CA . LEU A 1 192 ? 21.749 0.335 62.103 1.00 34.38 191 LEU A CA 1
ATOM 1373 C C . LEU A 1 192 ? 20.762 -0.669 62.731 1.00 34.53 191 LEU A C 1
ATOM 1374 O O . LEU A 1 192 ? 19.805 -0.277 63.405 1.00 36.49 191 LEU A O 1
ATOM 1379 N N . LEU A 1 193 ? 20.979 -1.948 62.437 1.00 32.55 192 LEU A N 1
ATOM 1380 C CA . LEU A 1 193 ? 20.098 -3.045 62.858 1.00 32.74 192 LEU A CA 1
ATOM 1381 C C . LEU A 1 193 ? 20.100 -3.392 64.345 1.00 33.87 192 LEU A C 1
ATOM 1382 O O . LEU A 1 193 ? 19.079 -3.889 64.829 1.00 33.45 192 LEU A O 1
ATOM 1387 N N . GLU A 1 194 ? 21.231 -3.189 65.030 1.00 33.83 193 GLU A N 1
ATOM 1388 C CA . GLU A 1 194 ? 21.353 -3.350 66.497 1.00 36.09 193 GLU A CA 1
ATOM 1389 C C . GLU A 1 194 ? 20.324 -2.497 67.262 1.00 36.82 193 GLU A C 1
ATOM 1390 O O . GLU A 1 194 ? 19.841 -2.912 68.315 1.00 39.10 193 GLU A O 1
ATOM 1396 N N . GLN A 1 195 ? 20.033 -1.312 66.729 1.00 36.23 194 GLN A N 1
ATOM 1397 C CA . GLN A 1 195 ? 19.081 -0.379 67.302 1.00 37.90 194 GLN A CA 1
ATOM 1398 C C . GLN A 1 195 ? 17.618 -0.794 67.149 1.00 38.46 194 GLN A C 1
ATOM 1399 O O . GLN A 1 195 ? 16.810 -0.351 67.967 1.00 41.13 194 GLN A O 1
ATOM 1405 N N . VAL A 1 196 ? 17.287 -1.641 66.164 1.00 37.13 195 VAL A N 1
ATOM 1406 C CA . VAL A 1 196 ? 15.905 -2.078 65.881 1.00 36.11 195 VAL A CA 1
ATOM 1407 C C . VAL A 1 196 ? 15.259 -2.779 67.092 1.00 36.11 195 VAL A C 1
ATOM 1408 O O . VAL A 1 196 ? 15.766 -3.807 67.546 1.00 34.40 195 VAL A O 1
ATOM 1412 N N . GLY A 1 197 ? 14.163 -2.198 67.589 1.00 37.63 196 GLY A N 1
ATOM 1413 C CA . GLY A 1 197 ? 13.424 -2.670 68.762 1.00 42.13 196 GLY A CA 1
ATOM 1414 C C . GLY A 1 197 ? 14.177 -2.770 70.082 1.00 45.51 196 GLY A C 1
ATOM 1415 O O . GLY A 1 197 ? 13.734 -3.529 70.955 1.00 46.53 196 GLY A O 1
ATOM 1416 N N . ARG A 1 198 ? 15.249 -1.978 70.235 1.00 48.32 197 ARG A N 1
ATOM 1417 C CA . ARG A 1 198 ? 16.165 -1.942 71.395 1.00 49.85 197 ARG A CA 1
ATOM 1418 C C . ARG A 1 198 ? 17.083 -3.159 71.455 1.00 52.83 197 ARG A C 1
ATOM 1419 O O . ARG A 1 198 ? 18.299 -3.034 71.248 1.00 53.93 197 ARG A O 1
ATOM 1428 N N . ALA B 1 11 ? 28.666 35.328 29.105 1.00 36.80 10 ALA B N 1
ATOM 1429 C CA . ALA B 1 11 ? 27.923 35.098 30.384 1.00 36.12 10 ALA B CA 1
ATOM 1430 C C . ALA B 1 11 ? 26.492 34.579 30.181 1.00 36.49 10 ALA B C 1
ATOM 1431 O O . ALA B 1 11 ? 26.020 33.742 30.965 1.00 38.36 10 ALA B O 1
ATOM 1433 N N . ALA B 1 12 ? 25.810 35.093 29.155 1.00 35.18 11 ALA B N 1
ATOM 1434 C CA . ALA B 1 12 ? 24.436 34.710 28.821 1.00 34.30 11 ALA B CA 1
ATOM 1435 C C . ALA B 1 12 ? 24.317 33.253 28.378 1.00 33.09 11 ALA B C 1
ATOM 1436 O O . ALA B 1 12 ? 23.472 32.532 28.909 1.00 31.90 11 ALA B O 1
ATOM 1438 N N . LEU B 1 13 ? 25.172 32.842 27.437 1.00 32.56 12 LEU B N 1
ATOM 1439 C CA . LEU B 1 13 ? 25.154 31.478 26.883 1.00 31.90 12 LEU B CA 1
ATOM 1440 C C . LEU B 1 13 ? 25.478 30.379 27.892 1.00 30.94 12 LEU B C 1
ATOM 1441 O O . LEU B 1 13 ? 24.841 29.333 27.819 1.00 30.78 12 LEU B O 1
ATOM 1446 N N . ARG B 1 14 ? 26.443 30.594 28.789 1.00 29.80 13 ARG B N 1
ATOM 1447 C CA . ARG B 1 14 ? 26.796 29.593 29.813 1.00 30.78 13 ARG B CA 1
ATOM 1448 C C . ARG B 1 14 ? 25.589 29.283 30.696 1.00 28.60 13 ARG B C 1
ATOM 1449 O O . ARG B 1 14 ? 25.233 28.118 30.867 1.00 27.85 13 ARG B O 1
ATOM 1457 N N . GLU B 1 15 ? 24.953 30.339 31.200 1.00 27.95 14 GLU B N 1
ATOM 1458 C CA . GLU B 1 15 ? 23.745 30.226 32.013 1.00 27.65 14 GLU B CA 1
ATOM 1459 C C . GLU B 1 15 ? 22.543 29.692 31.233 1.00 26.54 14 GLU B C 1
ATOM 1460 O O . GLU B 1 15 ? 21.809 28.871 31.781 1.00 27.70 14 GLU B O 1
ATOM 1466 N N . LYS B 1 16 ? 22.381 30.104 29.974 1.00 26.09 15 LYS B N 1
ATOM 1467 C CA . LYS B 1 16 ? 21.287 29.633 29.104 1.00 25.41 15 LYS B CA 1
ATOM 1468 C C . LYS B 1 16 ? 21.406 28.117 28.850 1.00 22.70 15 LYS B C 1
ATOM 1469 O O . LYS B 1 16 ? 20.390 27.410 28.887 1.00 21.71 15 LYS B O 1
ATOM 1475 N N . LEU B 1 17 ? 22.632 27.622 28.658 1.00 20.87 16 LEU B N 1
ATOM 1476 C CA . LEU B 1 17 ? 22.891 26.176 28.518 1.00 21.64 16 LEU B CA 1
ATOM 1477 C C . LEU B 1 17 ? 22.506 25.363 29.772 1.00 21.81 16 LEU B C 1
ATOM 1478 O O . LEU B 1 17 ? 21.940 24.273 29.653 1.00 23.92 16 LEU B O 1
ATOM 1483 N N . ILE B 1 18 ? 22.744 25.921 30.956 1.00 18.95 17 ILE B N 1
ATOM 1484 C CA . ILE B 1 18 ? 22.352 25.279 32.225 1.00 20.02 17 ILE B CA 1
ATOM 1485 C C . ILE B 1 18 ? 20.819 25.276 32.356 1.00 18.99 17 ILE B C 1
ATOM 1486 O O . ILE B 1 18 ? 20.266 24.220 32.689 1.00 17.36 17 ILE B O 1
ATOM 1491 N N . ASP B 1 19 ? 20.170 26.409 32.050 1.00 18.33 18 ASP B N 1
ATOM 1492 C CA . ASP B 1 19 ? 18.698 26.551 32.071 1.00 18.12 18 ASP B CA 1
ATOM 1493 C C . ASP B 1 19 ? 18.038 25.513 31.150 1.00 17.65 18 ASP B C 1
ATOM 1494 O O . ASP B 1 19 ? 17.081 24.821 31.534 1.00 17.10 18 ASP B O 1
ATOM 1499 N N . LEU B 1 20 ? 18.598 25.392 29.948 1.00 18.58 19 LEU B N 1
ATOM 1500 C CA . LEU B 1 20 ? 18.121 24.467 28.921 1.00 18.87 19 LEU B CA 1
ATOM 1501 C C . LEU B 1 20 ? 18.392 23.007 29.279 1.00 18.87 19 LEU B C 1
ATOM 1502 O O . LEU B 1 20 ? 17.543 22.169 29.012 1.00 16.22 19 LEU B O 1
ATOM 1507 N N . ALA B 1 21 ? 19.567 22.700 29.837 1.00 18.89 20 ALA B N 1
ATOM 1508 C CA . ALA B 1 21 ? 19.899 21.341 30.265 1.00 18.54 20 ALA B CA 1
ATOM 1509 C C . ALA B 1 21 ? 18.941 20.891 31.362 1.00 18.94 20 ALA B C 1
ATOM 1510 O O . ALA B 1 21 ? 18.477 19.755 31.331 1.00 16.33 20 ALA B O 1
ATOM 1512 N N . GLU B 1 22 ? 18.626 21.796 32.296 1.00 19.92 21 GLU B N 1
ATOM 1513 C CA . GLU B 1 22 ? 17.672 21.527 33.384 1.00 20.02 21 GLU B CA 1
ATOM 1514 C C . GLU B 1 22 ? 16.282 21.260 32.798 1.00 20.53 21 GLU B C 1
ATOM 1515 O O . GLU B 1 22 ? 15.632 20.293 33.193 1.00 20.66 21 GLU B O 1
ATOM 1521 N N . ALA B 1 23 ? 15.853 22.085 31.839 1.00 19.09 22 ALA B N 1
ATOM 1522 C CA . ALA B 1 23 ? 14.550 21.894 31.168 1.00 19.77 22 ALA B CA 1
ATOM 1523 C C . ALA B 1 23 ? 14.450 20.55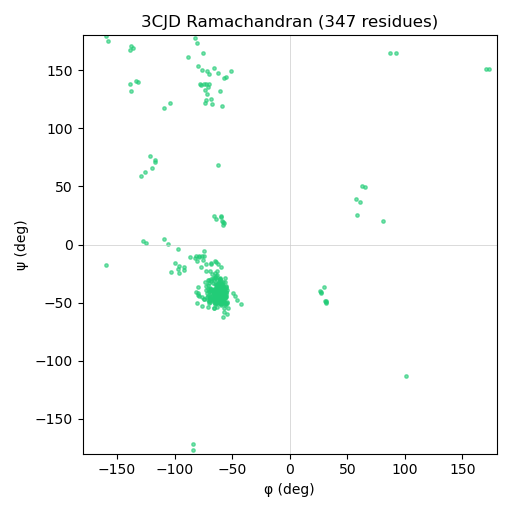4 30.415 1.00 19.36 22 ALA B C 1
ATOM 1524 O O . ALA B 1 23 ? 13.426 19.884 30.514 1.00 21.37 22 ALA B O 1
ATOM 1526 N N . GLN B 1 24 ? 15.531 20.154 29.747 1.00 20.42 23 GLN B N 1
ATOM 1527 C CA . GLN B 1 24 ? 15.617 18.877 29.018 1.00 21.43 23 GLN B CA 1
ATOM 1528 C C . GLN B 1 24 ? 15.539 17.677 29.959 1.00 22.54 23 GLN B C 1
ATOM 1529 O O . GLN B 1 24 ? 14.814 16.719 29.669 1.00 23.48 23 GLN B O 1
ATOM 1535 N N . ILE B 1 25 ? 16.328 17.712 31.038 1.00 20.92 24 ILE B N 1
ATOM 1536 C CA . ILE B 1 25 ? 16.303 16.658 32.076 1.00 21.94 24 ILE B CA 1
ATOM 1537 C C . ILE B 1 25 ? 14.872 16.537 32.656 1.00 22.64 24 ILE B C 1
ATOM 1538 O O . ILE B 1 25 ? 14.336 15.440 32.709 1.00 22.54 24 ILE B O 1
ATOM 1543 N N . GLU B 1 26 ? 14.261 17.650 33.042 1.00 23.87 25 GLU B N 1
ATOM 1544 C CA . GLU B 1 26 ? 12.864 17.677 33.530 1.00 26.38 25 GLU B CA 1
ATOM 1545 C C . GLU B 1 26 ? 11.821 17.130 32.557 1.00 29.18 25 GLU B C 1
ATOM 1546 O O . GLU B 1 26 ? 10.823 16.566 32.995 1.00 31.96 25 GLU B O 1
ATOM 1552 N N . ALA B 1 27 ? 12.020 17.358 31.258 1.00 29.43 26 ALA B N 1
ATOM 1553 C CA . ALA B 1 27 ? 11.064 16.925 30.234 1.00 29.31 26 ALA B CA 1
ATOM 1554 C C . ALA B 1 27 ? 11.194 15.453 29.864 1.00 30.46 26 ALA B C 1
ATOM 1555 O O . ALA B 1 27 ? 10.192 14.727 29.865 1.00 31.12 26 ALA B O 1
ATOM 1557 N N . GLU B 1 28 ? 12.433 15.043 29.573 1.00 30.52 27 GLU B N 1
ATOM 1558 C CA . GLU B 1 28 ? 12.771 13.716 29.038 1.00 30.88 27 GLU B CA 1
ATOM 1559 C C . GLU B 1 28 ? 13.806 12.862 29.789 1.00 31.29 27 GLU B C 1
ATOM 1560 O O . GLU B 1 28 ? 14.086 11.737 29.358 1.00 33.22 27 GLU B O 1
ATOM 1566 N N . GLY B 1 29 ? 14.336 13.341 30.916 1.00 28.60 28 GLY B N 1
ATOM 1567 C CA . GLY B 1 29 ? 15.311 12.606 31.729 1.00 27.29 28 GLY B CA 1
ATOM 1568 C C . GLY B 1 29 ? 16.744 12.810 31.304 1.00 25.76 28 GLY B C 1
ATOM 1569 O O . GLY B 1 29 ? 16.997 13.271 30.194 1.00 24.64 28 GLY B O 1
ATOM 1570 N N . LEU B 1 30 ? 17.673 12.435 32.185 1.00 27.29 29 LEU B N 1
ATOM 1571 C CA . LEU B 1 30 ? 19.119 12.589 31.940 1.00 26.67 29 LEU B CA 1
ATOM 1572 C C . LEU B 1 30 ? 19.613 11.943 30.657 1.00 24.43 29 LEU B C 1
ATOM 1573 O O . LEU B 1 30 ? 20.419 12.543 29.946 1.00 26.51 29 LEU B O 1
ATOM 1578 N N . ALA B 1 31 ? 19.159 10.719 30.407 1.00 25.36 30 ALA B N 1
ATOM 1579 C CA . ALA B 1 31 ? 19.503 9.951 29.193 1.00 27.59 30 ALA B CA 1
ATOM 1580 C C . ALA B 1 31 ? 19.180 10.654 27.866 1.00 27.60 30 ALA B C 1
ATOM 1581 O O . ALA B 1 31 ? 19.857 10.378 26.871 1.00 29.45 30 ALA B O 1
ATOM 1583 N N . SER B 1 32 ? 18.170 11.524 27.845 1.00 27.20 31 SER B N 1
ATOM 1584 C CA . SER B 1 32 ? 17.806 12.292 26.636 1.00 28.90 31 SER B CA 1
ATOM 1585 C C . SER B 1 32 ? 18.730 13.464 26.274 1.00 30.11 31 SER B C 1
ATOM 1586 O O . SER B 1 32 ? 18.626 13.972 25.153 1.00 30.08 31 SER B O 1
ATOM 1589 N N . LEU B 1 33 ? 19.614 13.877 27.188 1.00 30.68 32 LEU B N 1
ATOM 1590 C CA . LEU B 1 33 ? 20.478 15.041 27.002 1.00 30.66 32 LEU B CA 1
ATOM 1591 C C . LEU B 1 33 ? 21.514 14.824 25.892 1.00 31.83 32 LEU B C 1
ATOM 1592 O O . LEU B 1 33 ? 22.260 13.844 25.929 1.00 32.62 32 LEU B O 1
ATOM 1597 N N . ARG B 1 34 ? 21.471 15.687 24.874 1.00 31.09 33 ARG B N 1
ATOM 1598 C CA . ARG B 1 34 ? 22.371 15.661 23.712 1.00 30.48 33 ARG B CA 1
ATOM 1599 C C . ARG B 1 34 ? 22.925 17.051 23.448 1.00 29.78 33 ARG B C 1
ATOM 1600 O O . ARG B 1 34 ? 22.157 18.020 23.492 1.00 29.96 33 ARG B O 1
ATOM 1608 N N . ALA B 1 35 ? 24.213 17.127 23.098 1.00 28.86 34 ALA B N 1
ATOM 1609 C CA . ALA B 1 35 ? 24.881 18.395 22.769 1.00 29.29 34 ALA B CA 1
ATOM 1610 C C . ALA B 1 35 ? 24.276 19.080 21.534 1.00 29.18 34 ALA B C 1
ATOM 1611 O O . ALA B 1 35 ? 24.104 20.298 21.542 1.00 29.37 34 ALA B O 1
ATOM 1613 N N . ARG B 1 36 ? 23.925 18.289 20.518 1.00 29.60 35 ARG B N 1
ATOM 1614 C CA . ARG B 1 36 ? 23.336 18.772 19.255 1.00 29.63 35 ARG B CA 1
ATOM 1615 C C . ARG B 1 36 ? 22.003 19.483 19.482 1.00 28.57 35 ARG B C 1
ATOM 1616 O O . ARG B 1 36 ? 21.822 20.612 19.021 1.00 27.19 35 ARG B O 1
ATOM 1618 N N . GLU B 1 37 ? 21.122 18.833 20.242 1.00 29.11 36 GLU B N 1
ATOM 1619 C CA . GLU B 1 37 ? 19.806 19.392 20.594 1.00 27.76 36 GLU B CA 1
ATOM 1620 C C . GLU B 1 37 ? 19.877 20.617 21.516 1.00 26.29 36 GLU B C 1
ATOM 1621 O O . GLU B 1 37 ? 19.066 21.519 21.349 1.00 24.37 36 GLU B O 1
ATOM 1627 N N . LEU B 1 38 ? 20.792 20.627 22.491 1.00 27.00 37 LEU B N 1
ATOM 1628 C CA . LEU B 1 38 ? 21.012 21.779 23.398 1.00 27.03 37 LEU B CA 1
ATOM 1629 C C . LEU B 1 38 ? 21.490 23.009 22.631 1.00 25.87 37 LEU B C 1
ATOM 1630 O O . LEU B 1 38 ? 20.994 24.121 22.880 1.00 23.98 37 LEU B O 1
ATOM 1635 N N . ALA B 1 39 ? 22.473 22.783 21.754 1.00 25.12 38 ALA B N 1
ATOM 1636 C CA . ALA B 1 39 ? 23.024 23.810 20.853 1.00 25.61 38 ALA B CA 1
ATOM 1637 C C . ALA B 1 39 ? 21.953 24.403 19.934 1.00 25.33 38 ALA B C 1
ATOM 1638 O O . ALA B 1 39 ? 21.947 25.610 19.684 1.00 26.82 38 ALA B O 1
ATOM 1640 N N . ARG B 1 40 ? 21.060 23.544 19.444 1.00 25.41 39 ARG B N 1
ATOM 1641 C CA . ARG B 1 40 ? 19.955 23.955 18.574 1.00 23.27 39 ARG B CA 1
ATOM 1642 C C . ARG B 1 40 ? 19.026 24.870 19.379 1.00 21.85 39 ARG B C 1
ATOM 1643 O O . ARG B 1 40 ? 18.797 25.992 18.950 1.00 19.84 39 ARG B O 1
ATOM 1651 N N . GLN B 1 41 ? 18.618 24.451 20.579 1.00 20.36 40 GLN B N 1
ATOM 1652 C CA . GLN B 1 41 ? 17.744 25.275 21.448 1.00 21.57 40 GLN B CA 1
ATOM 1653 C C . GLN B 1 41 ? 18.369 26.614 21.886 1.00 20.53 40 GLN B C 1
ATOM 1654 O O . GLN B 1 41 ? 17.696 27.646 21.883 1.00 18.98 40 GLN B O 1
ATOM 1660 N N . ALA B 1 42 ? 19.663 26.597 22.201 1.00 20.80 41 ALA B N 1
ATOM 1661 C CA . ALA B 1 42 ? 20.418 27.795 22.601 1.00 22.64 41 ALA B CA 1
ATOM 1662 C C . ALA B 1 42 ? 20.843 28.689 21.426 1.00 24.59 41 ALA B C 1
ATOM 1663 O O . ALA B 1 42 ? 21.328 29.800 21.662 1.00 26.09 41 ALA B O 1
ATOM 1665 N N . ASP B 1 43 ? 20.674 28.208 20.191 1.00 24.55 42 ASP B N 1
ATOM 1666 C CA . ASP B 1 43 ? 21.020 28.896 18.948 1.00 25.13 42 ASP B CA 1
ATOM 1667 C C . ASP B 1 43 ? 22.542 29.146 18.893 1.00 25.84 42 ASP B C 1
ATOM 1668 O O . ASP B 1 43 ? 23.006 30.276 18.716 1.00 27.61 42 ASP B O 1
ATOM 1673 N N . CYS B 1 44 ? 23.297 28.078 19.141 1.00 26.12 43 CYS B N 1
ATOM 1674 C CA . CYS B 1 44 ? 24.767 28.073 19.092 1.00 26.68 43 CYS B CA 1
ATOM 1675 C C . CYS B 1 44 ? 25.263 26.799 18.410 1.00 27.25 43 CYS B C 1
ATOM 1676 O O . CYS B 1 44 ? 24.478 25.900 18.085 1.00 26.47 43 CYS B O 1
ATOM 1679 N N . ALA B 1 45 ? 26.567 26.769 18.146 1.00 28.66 44 ALA B N 1
ATOM 1680 C CA . ALA B 1 45 ? 27.236 25.601 17.573 1.00 29.53 44 ALA B CA 1
ATOM 1681 C C . ALA B 1 45 ? 27.457 24.642 18.741 1.00 29.92 44 ALA B C 1
ATOM 1682 O O . ALA B 1 45 ? 27.554 25.095 19.892 1.00 30.19 44 ALA B O 1
ATOM 1684 N N . VAL B 1 46 ? 27.537 23.339 18.453 1.00 30.41 45 VAL B N 1
ATOM 1685 C CA . VAL B 1 46 ? 27.792 22.291 19.474 1.00 31.25 45 VAL B CA 1
ATOM 1686 C C . VAL B 1 46 ? 29.124 22.556 20.212 1.00 31.37 45 VAL B C 1
ATOM 1687 O O . VAL B 1 46 ? 29.253 22.233 21.397 1.00 30.87 45 VAL B O 1
ATOM 1691 N N . GLY B 1 47 ? 30.092 23.147 19.506 1.00 31.11 46 GLY B N 1
ATOM 1692 C CA . GLY B 1 47 ? 31.373 23.551 20.069 1.00 31.15 46 GLY B CA 1
ATOM 1693 C C . GLY B 1 47 ? 31.325 24.620 2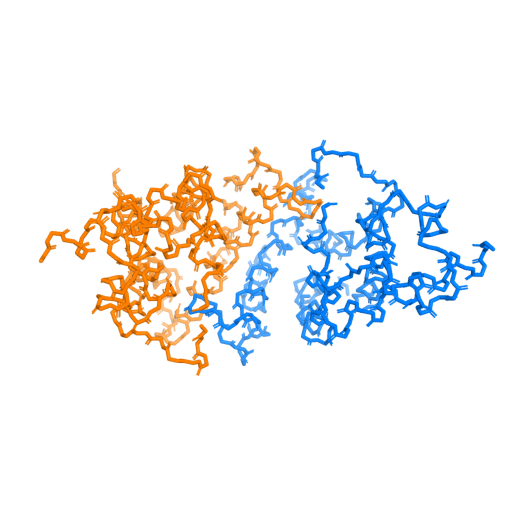1.157 1.00 31.13 46 GLY B C 1
ATOM 1694 O O . GLY B 1 47 ? 32.254 24.705 21.969 1.00 31.16 46 GLY B O 1
ATOM 1695 N N . ALA B 1 48 ? 30.288 25.461 21.152 1.00 30.87 47 ALA B N 1
ATOM 1696 C CA . ALA B 1 48 ? 30.076 26.477 22.197 1.00 30.31 47 ALA B CA 1
ATOM 1697 C C . ALA B 1 48 ? 29.755 25.828 23.555 1.00 29.58 47 ALA B C 1
ATOM 1698 O O . ALA B 1 48 ? 30.094 26.404 24.595 1.00 30.37 47 ALA B O 1
ATOM 1700 N N . ILE B 1 49 ? 29.149 24.635 23.543 1.00 29.00 48 ILE B N 1
ATOM 1701 C CA . ILE B 1 49 ? 28.840 23.868 24.760 1.00 29.47 48 ILE B CA 1
ATOM 1702 C C . ILE B 1 49 ? 30.131 23.351 25.396 1.00 28.66 48 ILE B C 1
ATOM 1703 O O . ILE B 1 49 ? 30.321 23.519 26.606 1.00 25.85 48 ILE B O 1
ATOM 1708 N N . TYR B 1 50 ? 30.982 22.728 24.573 1.00 28.38 49 TYR B N 1
ATOM 1709 C CA . TYR B 1 50 ? 32.292 22.206 25.006 1.00 29.25 49 TYR B CA 1
ATOM 1710 C C . TYR B 1 50 ? 33.309 23.304 25.369 1.00 27.53 49 TYR B C 1
ATOM 1711 O O . TYR B 1 50 ? 34.309 23.029 26.033 1.00 27.00 49 TYR B O 1
ATOM 1720 N N . THR B 1 51 ? 33.046 24.534 24.932 1.00 27.15 50 THR B N 1
ATOM 1721 C CA . THR B 1 51 ? 33.814 25.724 25.294 1.00 28.45 50 THR B CA 1
ATOM 1722 C C . THR B 1 51 ? 33.511 26.131 26.757 1.00 29.00 50 THR B C 1
ATOM 1723 O O . THR B 1 51 ? 34.415 26.608 27.443 1.00 30.69 50 THR B O 1
ATOM 1727 N N . HIS B 1 52 ? 32.269 25.958 27.229 1.00 29.47 51 HIS B N 1
ATOM 1728 C CA . HIS B 1 52 ? 31.864 26.275 28.614 1.00 29.59 51 HIS B CA 1
ATOM 1729 C C . HIS B 1 52 ? 31.858 25.120 29.606 1.00 30.03 51 HIS B C 1
ATOM 1730 O O . HIS B 1 52 ? 31.898 25.376 30.803 1.00 30.72 51 HIS B O 1
ATOM 1737 N N . PHE B 1 53 ? 31.720 23.882 29.127 1.00 30.60 52 PHE B N 1
ATOM 1738 C CA . PHE B 1 53 ? 31.693 22.667 29.962 1.00 30.06 52 PHE B CA 1
ATOM 1739 C C . PHE B 1 53 ? 32.540 21.617 29.245 1.00 31.23 52 PHE B C 1
ATOM 1740 O O . PHE B 1 53 ? 32.292 21.399 28.070 1.00 30.44 52 PHE B O 1
ATOM 1748 N N . GLN B 1 54 ? 33.461 20.930 29.926 1.00 31.53 53 GLN B N 1
ATOM 1749 C CA . GLN B 1 54 ? 34.346 19.916 29.290 1.00 31.58 53 GLN B CA 1
ATOM 1750 C C . GLN B 1 54 ? 33.589 18.823 28.522 1.00 31.13 53 GLN B C 1
ATOM 1751 O O . GLN B 1 54 ? 34.018 18.371 27.461 1.00 29.95 53 GLN B O 1
ATOM 1757 N N . ASP B 1 55 ? 32.468 18.406 29.103 1.00 30.01 54 ASP B N 1
ATOM 1758 C CA . ASP B 1 55 ? 31.587 17.405 28.515 1.00 29.34 54 ASP B CA 1
ATOM 1759 C C . ASP B 1 55 ? 30.183 17.530 29.092 1.00 28.49 54 ASP B C 1
ATOM 1760 O O . ASP B 1 55 ? 29.936 18.382 29.971 1.00 25.59 54 ASP B O 1
ATOM 1765 N N . LEU B 1 56 ? 29.263 16.726 28.562 1.00 28.26 55 LEU B N 1
ATOM 1766 C CA . LEU B 1 56 ? 27.893 16.716 29.073 1.00 28.51 55 LEU B CA 1
ATOM 1767 C C . LEU B 1 56 ? 27.804 16.344 30.555 1.00 27.68 55 LEU B C 1
ATOM 1768 O O . LEU B 1 56 ? 26.923 16.876 31.224 1.00 27.60 55 LEU B O 1
ATOM 1773 N N . ASN B 1 57 ? 28.720 15.499 31.046 1.00 29.41 56 ASN B N 1
ATOM 1774 C CA . ASN B 1 57 ? 28.830 15.124 32.468 1.00 27.19 56 ASN B CA 1
ATOM 1775 C C . ASN B 1 57 ? 28.986 16.393 33.311 1.00 25.50 56 ASN B C 1
ATOM 1776 O O . ASN B 1 57 ? 28.233 16.581 34.276 1.00 24.92 56 ASN B O 1
ATOM 1781 N N . ALA B 1 58 ? 29.923 17.250 32.907 1.00 24.11 57 ALA B N 1
ATOM 1782 C CA . ALA B 1 58 ? 30.198 18.538 33.568 1.00 22.73 57 ALA B CA 1
ATOM 1783 C C . ALA B 1 58 ? 28.981 19.476 33.578 1.00 23.13 57 ALA B C 1
ATOM 1784 O O . ALA B 1 58 ? 28.800 20.167 34.572 1.00 21.74 57 ALA B O 1
ATOM 1786 N N . LEU B 1 59 ? 28.212 19.524 32.481 1.00 22.15 58 LEU B N 1
ATOM 1787 C CA . LEU B 1 59 ? 26.959 20.296 32.401 1.00 21.57 58 LEU B CA 1
ATOM 1788 C C . LEU B 1 59 ? 25.905 19.651 33.314 1.00 23.20 58 LEU B C 1
ATOM 1789 O O . LEU B 1 59 ? 25.139 20.368 33.980 1.00 21.61 58 LEU B O 1
ATOM 1794 N N . THR B 1 60 ? 25.867 18.314 33.350 1.00 22.64 59 THR B N 1
ATOM 1795 C CA . THR B 1 60 ? 24.976 17.585 34.248 1.00 22.58 59 THR B CA 1
ATOM 1796 C C . THR B 1 60 ? 25.310 17.917 35.706 1.00 22.16 59 THR B C 1
ATOM 1797 O O . THR B 1 60 ? 24.375 18.103 36.468 1.00 23.67 59 THR B O 1
ATOM 1801 N N . LEU B 1 61 ? 26.593 18.027 36.077 1.00 20.61 60 LEU B N 1
ATOM 1802 C CA . LEU B 1 61 ? 26.960 18.428 37.451 1.00 21.25 60 LEU B CA 1
ATOM 1803 C C . LEU B 1 61 ? 26.436 19.823 37.819 1.00 20.36 60 LEU B C 1
ATOM 1804 O O . LEU B 1 61 ? 26.000 20.029 38.956 1.00 21.83 60 LEU B O 1
ATOM 1809 N N . GLU B 1 62 ? 26.406 20.737 36.851 1.00 21.47 61 GLU B N 1
ATOM 1810 C CA . GLU B 1 62 ? 25.852 22.098 37.044 1.00 21.49 61 GLU B CA 1
ATOM 1811 C C . GLU B 1 62 ? 24.349 22.049 37.347 1.00 20.72 61 GLU B C 1
ATOM 1812 O O . GLU B 1 62 ? 23.888 22.696 38.282 1.00 22.19 61 GLU B O 1
ATOM 1818 N N . VAL B 1 63 ? 23.610 21.215 36.618 1.00 22.19 62 VAL B N 1
ATOM 1819 C CA . VAL B 1 63 ? 22.170 21.011 36.846 1.00 20.47 62 VAL B CA 1
ATOM 1820 C C . VAL B 1 63 ? 21.952 20.376 38.230 1.00 20.63 62 VAL B C 1
ATOM 1821 O O . VAL B 1 63 ? 21.036 20.780 38.958 1.00 21.77 62 VAL B O 1
ATOM 1825 N N . ASN B 1 64 ? 22.736 19.351 38.549 1.00 19.29 63 ASN B N 1
ATOM 1826 C CA . ASN B 1 64 ? 22.681 18.714 39.882 1.00 20.64 63 ASN B CA 1
ATOM 1827 C C . ASN B 1 64 ? 22.955 19.708 41.015 1.00 17.90 63 ASN B C 1
ATOM 1828 O O . ASN B 1 64 ? 22.350 19.595 42.071 1.00 20.30 63 ASN B O 1
ATOM 1833 N N . GLY B 1 65 ? 23.850 20.669 40.777 1.00 19.25 64 GLY B N 1
ATOM 1834 C CA . GLY B 1 65 ? 24.122 21.782 41.680 1.00 18.15 64 GLY B CA 1
ATOM 1835 C C . GLY B 1 65 ? 22.859 22.555 42.014 1.00 19.63 64 GLY B C 1
ATOM 1836 O O . GLY B 1 65 ? 22.604 22.836 43.182 1.00 19.21 64 GLY B O 1
ATOM 1837 N N . ARG B 1 66 ? 22.047 22.843 40.999 1.00 20.03 65 ARG B N 1
ATOM 1838 C CA . ARG B 1 66 ? 20.744 23.497 41.194 1.00 20.82 65 ARG B CA 1
ATOM 1839 C C . ARG B 1 66 ? 19.768 22.601 41.957 1.00 18.76 65 ARG B C 1
ATOM 1840 O O . ARG B 1 66 ? 19.076 23.097 42.839 1.00 19.20 65 ARG B O 1
ATOM 1848 N N . THR B 1 67 ? 19.793 21.298 41.690 1.00 20.02 66 THR B N 1
ATOM 1849 C CA . THR B 1 67 ? 18.950 20.323 42.392 1.00 21.56 66 THR B CA 1
ATOM 1850 C C . THR B 1 67 ? 19.368 20.264 43.881 1.00 20.50 66 THR B C 1
ATOM 1851 O O . THR B 1 67 ? 18.509 20.230 44.733 1.00 22.58 66 THR B O 1
ATOM 1855 N N . PHE B 1 68 ? 20.663 20.263 44.183 1.00 20.91 67 PHE B N 1
ATOM 1856 C CA . PHE B 1 68 ? 21.113 20.341 45.594 1.00 21.35 67 PHE B CA 1
ATOM 1857 C C . PHE B 1 68 ? 20.542 21.580 46.315 1.00 23.33 67 PHE B C 1
ATOM 1858 O O . PHE B 1 68 ? 20.018 21.454 47.434 1.00 24.19 67 PHE B O 1
ATOM 1866 N N . ALA B 1 69 ? 20.584 22.744 45.651 1.00 20.64 68 ALA B N 1
ATOM 1867 C CA . ALA B 1 69 ? 20.018 24.001 46.158 1.00 21.17 68 ALA B CA 1
ATOM 1868 C C . ALA B 1 69 ? 18.506 23.874 46.415 1.00 20.89 68 ALA B C 1
ATOM 1869 O O . ALA B 1 69 ? 18.020 24.387 47.435 1.00 22.24 68 ALA B O 1
ATOM 1871 N N . ARG B 1 70 ? 17.776 23.183 45.526 1.00 21.71 69 ARG B N 1
ATOM 1872 C CA . ARG B 1 70 ? 16.331 22.900 45.720 1.00 21.42 69 ARG B CA 1
ATOM 1873 C C . ARG B 1 70 ? 16.136 22.052 46.997 1.00 22.79 69 ARG B C 1
ATOM 1874 O O . ARG B 1 70 ? 15.233 22.319 47.801 1.00 21.66 69 ARG B O 1
ATOM 1882 N N . LEU B 1 71 ? 16.971 21.027 47.155 1.00 22.79 70 LEU B N 1
ATOM 1883 C CA . LEU B 1 71 ? 16.958 20.156 48.349 1.00 23.67 70 LEU B CA 1
ATOM 1884 C C . LEU B 1 71 ? 17.284 20.910 49.626 1.00 22.71 70 LEU B C 1
ATOM 1885 O O . LEU B 1 71 ? 16.618 20.709 50.644 1.00 23.46 70 LEU B O 1
ATOM 1890 N N . GLY B 1 72 ? 18.317 21.749 49.573 1.00 22.35 71 GLY B N 1
ATOM 1891 C CA . GLY B 1 72 ? 18.731 22.603 50.684 1.00 21.90 71 GLY B CA 1
ATOM 1892 C C . GLY B 1 72 ? 17.640 23.551 51.191 1.00 21.65 71 GLY B C 1
ATOM 1893 O O . GLY B 1 72 ? 17.514 23.762 52.405 1.00 19.33 71 GLY B O 1
ATOM 1894 N N . ALA B 1 73 ? 16.858 24.121 50.268 1.00 22.42 72 ALA B N 1
ATOM 1895 C CA . ALA B 1 73 ? 15.723 24.996 50.593 1.00 22.72 72 ALA B CA 1
ATOM 1896 C C . ALA B 1 73 ? 14.579 24.193 51.234 1.00 23.43 72 ALA B C 1
ATOM 1897 O O . ALA B 1 73 ? 13.944 24.673 52.173 1.00 21.91 72 ALA B O 1
ATOM 1899 N N . ALA B 1 74 ? 14.322 22.985 50.729 1.00 22.43 73 ALA B N 1
ATOM 1900 C CA . ALA B 1 74 ? 13.241 22.118 51.240 1.00 24.67 73 ALA B CA 1
ATOM 1901 C C . ALA B 1 74 ? 13.533 21.543 52.632 1.00 25.70 73 ALA B C 1
ATOM 1902 O O . ALA B 1 74 ? 12.637 21.439 53.459 1.00 27.92 73 ALA B O 1
ATOM 1904 N N . VAL B 1 75 ? 14.797 21.247 52.900 1.00 26.13 74 VAL B N 1
ATOM 1905 C CA . VAL B 1 75 ? 15.239 20.699 54.182 1.00 28.47 74 VAL B CA 1
ATOM 1906 C C . VAL B 1 75 ? 15.364 21.792 55.252 1.00 30.89 74 VAL B C 1
ATOM 1907 O O . VAL B 1 75 ? 15.009 21.536 56.401 1.00 32.17 74 VAL B O 1
ATOM 1911 N N . GLY B 1 76 ? 15.806 22.999 54.885 1.00 31.41 75 GLY B N 1
ATOM 1912 C CA . GLY B 1 76 ? 15.886 24.144 55.811 1.00 31.65 75 GLY B CA 1
ATOM 1913 C C . GLY B 1 76 ? 14.578 24.759 56.317 1.00 33.28 75 GLY B C 1
ATOM 1914 O O . GLY B 1 76 ? 14.632 25.512 57.298 1.00 31.98 75 GLY B O 1
ATOM 1915 N N . ALA B 1 77 ? 13.433 24.465 55.676 1.00 33.60 76 ALA B N 1
ATOM 1916 C CA . ALA B 1 77 ? 12.093 24.993 56.045 1.00 34.82 76 ALA B CA 1
ATOM 1917 C C . ALA B 1 77 ? 11.598 24.879 57.509 1.00 35.66 76 ALA B C 1
ATOM 1918 O O . ALA B 1 77 ? 11.977 23.965 58.230 1.00 36.24 76 ALA B O 1
ATOM 1920 N N . VAL B 1 78 ? 10.784 25.848 57.934 1.00 39.06 77 VAL B N 1
ATOM 1921 C CA . VAL B 1 78 ? 10.175 25.905 59.284 1.00 38.72 77 VAL B CA 1
ATOM 1922 C C . VAL B 1 78 ? 8.724 26.373 59.159 1.00 38.44 77 VAL B C 1
ATOM 1923 O O . VAL B 1 78 ? 7.897 25.701 58.543 1.00 38.87 77 VAL B O 1
ATOM 1927 N N . ASP B 1 85 ? 14.391 20.540 71.361 1.00 36.42 84 ASP B N 1
ATOM 1928 C CA . ASP B 1 85 ? 15.144 19.291 71.425 1.00 33.89 84 ASP B CA 1
ATOM 1929 C C . ASP B 1 85 ? 14.281 18.103 70.979 1.00 31.33 84 ASP B C 1
ATOM 1930 O O . ASP B 1 85 ? 13.895 17.274 71.806 1.00 30.28 84 ASP B O 1
ATOM 1935 N N . HIS B 1 86 ? 13.940 18.055 69.687 1.00 27.82 85 HIS B N 1
ATOM 1936 C CA . HIS B 1 86 ? 13.208 16.918 69.089 1.00 27.38 85 HIS B CA 1
ATOM 1937 C C . HIS B 1 86 ? 13.936 16.434 67.834 1.00 24.63 85 HIS B C 1
ATOM 1938 O O . HIS B 1 86 ? 13.321 16.362 66.770 1.00 22.28 85 HIS B O 1
ATOM 1945 N N . PRO B 1 87 ? 15.219 16.017 67.984 1.00 24.93 86 PRO B N 1
ATOM 1946 C CA . PRO B 1 87 ? 16.032 15.604 66.835 1.00 25.65 86 PRO B CA 1
ATOM 1947 C C . PRO B 1 87 ? 15.487 14.449 65.997 1.00 25.82 86 PRO B C 1
ATOM 1948 O O . PRO B 1 87 ? 15.654 14.507 64.776 1.00 24.84 86 PRO B O 1
ATOM 1952 N N . ASN B 1 88 ? 14.807 13.475 66.616 1.00 26.15 87 ASN B N 1
ATOM 1953 C CA . ASN B 1 88 ? 14.190 12.368 65.859 1.00 26.23 87 ASN B CA 1
ATOM 1954 C C . ASN B 1 88 ? 13.095 12.895 64.935 1.00 26.77 87 ASN B C 1
ATOM 1955 O O . ASN B 1 88 ? 13.033 12.472 63.787 1.00 24.07 87 ASN B O 1
ATOM 1960 N N . GLU B 1 89 ? 12.280 13.833 65.425 1.00 28.67 88 GLU B N 1
ATOM 1961 C CA . GLU B 1 89 ? 11.248 14.489 64.610 1.00 28.38 88 GLU B CA 1
ATOM 1962 C C . GLU B 1 89 ? 11.870 15.323 63.480 1.00 27.96 88 GLU B C 1
ATOM 1963 O O . GLU B 1 89 ? 11.251 15.428 62.418 1.00 30.55 88 GLU B O 1
ATOM 1969 N N . ARG B 1 90 ? 13.043 15.929 63.703 1.00 27.19 89 ARG B N 1
ATOM 1970 C CA . ARG B 1 90 ? 13.742 16.715 62.668 1.00 27.31 89 ARG B CA 1
ATOM 1971 C C . ARG B 1 90 ? 14.208 15.816 61.529 1.00 24.12 89 ARG B C 1
ATOM 1972 O O . ARG B 1 90 ? 14.055 16.195 60.369 1.00 22.00 89 ARG B O 1
ATOM 1980 N N . LEU B 1 91 ? 14.757 14.648 61.864 1.00 23.95 90 LEU B N 1
ATOM 1981 C CA . LEU B 1 91 ? 15.182 13.640 60.877 1.00 22.61 90 LEU B CA 1
ATOM 1982 C C . LEU B 1 91 ? 13.994 13.146 60.045 1.00 23.43 90 LEU B C 1
ATOM 1983 O O . LEU B 1 91 ? 14.089 13.040 58.816 1.00 23.26 90 LEU B O 1
ATOM 1988 N N . ILE B 1 92 ? 12.869 12.905 60.720 1.00 23.98 91 ILE B N 1
ATOM 1989 C CA . ILE B 1 92 ? 11.635 12.473 60.058 1.00 24.76 91 ILE B CA 1
ATOM 1990 C C . ILE B 1 92 ? 11.126 13.547 59.103 1.00 24.54 91 ILE B C 1
ATOM 1991 O O . ILE B 1 92 ? 10.804 13.224 57.960 1.00 23.41 91 ILE B O 1
ATOM 1996 N N . ALA B 1 93 ? 11.065 14.798 59.564 1.00 27.52 92 ALA B N 1
ATOM 1997 C CA . ALA B 1 93 ? 10.616 15.938 58.748 1.00 27.88 92 ALA B CA 1
ATOM 1998 C C . ALA B 1 93 ? 11.478 16.127 57.500 1.00 27.42 92 ALA B C 1
ATOM 1999 O O . ALA B 1 93 ? 10.949 16.248 56.395 1.00 26.87 92 ALA B O 1
ATOM 2009 N N . SER B 1 95 ? 13.407 13.867 56.088 1.00 23.61 94 SER B N 1
ATOM 2010 C CA . SER B 1 95 ? 13.213 12.657 55.279 1.00 21.70 94 SER B CA 1
ATOM 2011 C C . SER B 1 95 ? 11.909 12.753 54.504 1.00 22.26 94 SER B C 1
ATOM 2012 O O . SER B 1 95 ? 11.888 12.376 53.327 1.00 23.85 94 SER B O 1
ATOM 2015 N N . HIS B 1 96 ? 10.843 13.244 55.151 1.00 23.87 95 HIS B N 1
ATOM 2016 C CA . HIS B 1 96 ? 9.579 13.502 54.454 1.00 24.42 95 HIS B CA 1
ATOM 2017 C C . HIS B 1 96 ? 9.763 14.529 53.323 1.00 25.44 95 HIS B C 1
ATOM 2018 O O . HIS B 1 96 ? 9.182 14.369 52.241 1.00 28.50 95 HIS B O 1
ATOM 2025 N N . ALA B 1 97 ? 10.577 15.563 53.556 1.00 25.22 96 ALA B N 1
ATOM 2026 C CA . ALA B 1 97 ? 10.905 16.562 52.530 1.00 23.25 96 ALA B CA 1
ATOM 2027 C C . ALA B 1 97 ? 11.662 15.907 51.361 1.00 20.39 96 ALA B C 1
ATOM 2028 O O . ALA B 1 97 ? 11.412 16.245 50.201 1.00 19.44 96 ALA B O 1
ATOM 2030 N N . TYR B 1 98 ? 12.558 14.967 51.660 1.00 21.02 97 TYR B N 1
ATOM 2031 C CA . TYR B 1 98 ? 13.319 14.196 50.643 1.00 21.40 97 TYR B CA 1
ATOM 2032 C C . TYR B 1 98 ? 12.371 13.336 49.771 1.00 21.08 97 TYR B C 1
ATOM 2033 O O . TYR B 1 98 ? 12.477 13.369 48.542 1.00 21.94 97 TYR B O 1
ATOM 2042 N N . LEU B 1 99 ? 11.398 12.668 50.403 1.00 23.26 98 LEU B N 1
ATOM 2043 C CA . LEU B 1 99 ? 10.349 11.868 49.741 1.00 22.37 98 LEU B CA 1
ATOM 2044 C C . LEU B 1 99 ? 9.543 12.737 48.787 1.00 24.00 98 LEU B C 1
ATOM 2045 O O . LEU B 1 99 ? 9.354 12.369 47.611 1.00 25.04 98 LEU B O 1
ATOM 2050 N N . ALA B 1 100 ? 9.080 13.876 49.308 1.00 24.20 99 ALA B N 1
ATOM 2051 C CA . ALA B 1 100 ? 8.277 14.845 48.543 1.00 23.17 99 ALA B CA 1
ATOM 2052 C C . ALA B 1 100 ? 9.005 15.318 47.297 1.00 23.47 99 ALA B C 1
ATOM 2053 O O . ALA B 1 100 ? 8.379 15.365 46.232 1.00 24.84 99 ALA B O 1
ATOM 2055 N N . PHE B 1 101 ? 10.300 15.625 47.447 1.00 24.41 100 PHE B N 1
ATOM 2056 C CA . PHE B 1 101 ? 11.195 16.062 46.362 1.00 25.38 100 PHE B CA 1
ATOM 2057 C C . PHE B 1 101 ? 11.289 15.015 45.267 1.00 21.17 100 PHE B C 1
ATOM 2058 O O . PHE B 1 101 ? 11.103 15.315 44.085 1.00 21.44 100 PHE B O 1
ATOM 2066 N N . ALA B 1 102 ? 11.569 13.784 45.690 1.00 21.62 101 ALA B N 1
ATOM 2067 C CA . ALA B 1 102 ? 11.663 12.623 44.798 1.00 21.10 101 ALA B CA 1
ATOM 2068 C C . ALA B 1 102 ? 10.380 12.404 43.994 1.00 21.52 101 ALA B C 1
ATOM 2069 O O . ALA B 1 102 ? 10.453 12.120 42.791 1.00 21.50 101 ALA B O 1
ATOM 2071 N N . ARG B 1 103 ? 9.226 12.584 44.634 1.00 23.77 102 ARG B N 1
ATOM 2072 C CA . ARG B 1 103 ? 7.931 12.462 43.948 1.00 27.96 102 ARG B CA 1
ATOM 2073 C C . ARG B 1 103 ? 7.675 13.644 42.992 1.00 28.03 102 ARG B C 1
ATOM 2074 O O . ARG B 1 103 ? 7.193 13.434 41.881 1.00 28.80 102 ARG B O 1
ATOM 2082 N N . GLU B 1 104 ? 7.943 14.858 43.472 1.00 28.01 103 GLU B N 1
ATOM 2083 C CA . GLU B 1 104 ? 7.737 16.123 42.747 1.00 28.34 103 GLU B CA 1
ATOM 2084 C C . GLU B 1 104 ? 8.685 16.427 41.588 1.00 27.26 103 GLU B C 1
ATOM 2085 O O . GLU B 1 104 ? 8.238 16.980 40.578 1.00 26.84 103 GLU B O 1
ATOM 2091 N N . HIS B 1 105 ? 9.970 16.095 41.735 1.00 26.26 104 HIS B N 1
ATOM 2092 C CA . HIS B 1 105 ? 11.015 16.341 40.727 1.00 25.07 104 HIS B CA 1
ATOM 2093 C C . HIS B 1 105 ? 11.718 14.996 40.427 1.00 23.44 104 HIS B C 1
ATOM 2094 O O . HIS B 1 105 ? 12.929 14.887 40.604 1.00 22.56 104 HIS B O 1
ATOM 2101 N N . PRO B 1 106 ? 10.985 1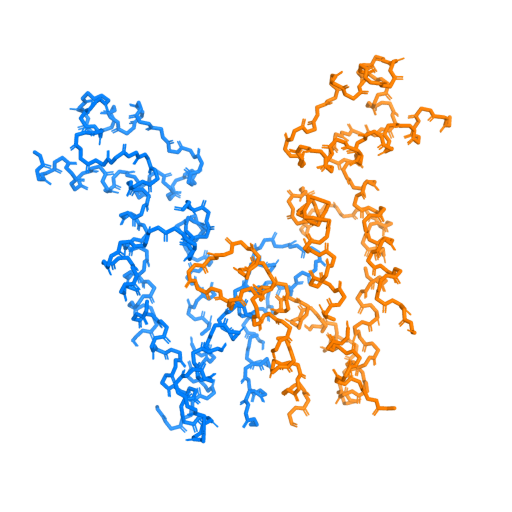3.993 39.901 1.00 23.38 105 PRO B N 1
ATOM 2102 C CA . PRO B 1 106 ? 11.549 12.652 39.696 1.00 23.80 105 PRO B CA 1
ATOM 2103 C C . PRO B 1 106 ? 12.732 12.515 38.754 1.00 23.52 105 PRO B C 1
ATOM 2104 O O . PRO B 1 106 ? 13.643 11.738 39.047 1.00 23.04 105 PRO B O 1
ATOM 2108 N N . LYS B 1 107 ? 12.781 13.341 37.711 1.00 21.91 106 LYS B N 1
ATOM 2109 C CA . LYS B 1 107 ? 13.856 13.280 36.723 1.00 23.79 106 LYS B CA 1
ATOM 2110 C C . LYS B 1 107 ? 15.122 13.972 37.232 1.00 21.50 106 LYS B C 1
ATOM 2111 O O . LYS B 1 107 ? 16.225 13.460 37.020 1.00 21.49 106 LYS B O 1
ATOM 2117 N N . LEU B 1 108 ? 14.968 15.143 37.849 1.00 22.62 107 LEU B N 1
ATOM 2118 C CA . LEU B 1 108 ? 16.103 15.877 38.453 1.00 21.94 107 LEU B CA 1
ATOM 2119 C C . LEU B 1 108 ? 16.658 15.070 39.615 1.00 22.55 107 LEU B C 1
ATOM 2120 O O . LEU B 1 108 ? 17.873 15.028 39.807 1.00 22.67 107 LEU B O 1
ATOM 2125 N N . TRP B 1 109 ? 15.755 14.464 40.392 1.00 23.90 108 TRP B N 1
ATOM 2126 C CA . TRP B 1 109 ? 16.122 13.598 41.520 1.00 24.69 108 TRP B CA 1
ATOM 2127 C C . TRP B 1 109 ? 16.955 12.420 41.010 1.00 24.44 108 TRP B C 1
ATOM 2128 O O . TRP B 1 109 ? 18.077 12.235 41.473 1.00 25.53 108 TRP B O 1
ATOM 2139 N N . ARG B 1 110 ? 16.473 11.701 39.998 1.00 25.26 109 ARG B N 1
ATOM 2140 C CA . ARG B 1 110 ? 17.242 10.575 39.413 1.00 25.99 109 ARG B CA 1
ATOM 2141 C C . ARG B 1 110 ? 18.627 10.939 38.836 1.00 26.05 109 ARG B C 1
ATOM 2142 O O . ARG B 1 110 ? 19.590 10.181 39.021 1.00 25.39 109 ARG B O 1
ATOM 2150 N N . ALA B 1 111 ? 18.745 12.126 38.226 1.00 25.54 110 ALA B N 1
ATOM 2151 C CA . ALA B 1 111 ? 20.022 12.673 37.698 1.00 24.01 110 ALA B CA 1
ATOM 2152 C C . ALA B 1 111 ? 21.131 12.763 38.766 1.00 20.61 110 ALA B C 1
ATOM 2153 O O . ALA B 1 111 ? 22.335 12.621 38.464 1.00 23.38 110 ALA B O 1
ATOM 2155 N N . LEU B 1 112 ? 20.752 13.013 40.022 1.00 22.46 111 LEU B N 1
ATOM 2156 C CA . LEU B 1 112 ? 21.716 13.044 41.137 1.00 23.13 111 LEU B CA 1
ATOM 2157 C C . LEU B 1 112 ? 22.404 11.698 41.327 1.00 24.79 111 LEU B C 1
ATOM 2158 O O . LEU B 1 112 ? 23.592 11.662 41.629 1.00 23.16 111 LEU B O 1
ATOM 2163 N N . PHE B 1 113 ? 21.662 10.615 41.131 1.00 24.65 112 PHE B N 1
ATOM 2164 C CA . PHE B 1 113 ? 22.146 9.241 41.306 1.00 26.61 112 PHE B CA 1
ATOM 2165 C C . PHE B 1 113 ? 22.608 8.525 40.049 1.00 28.84 112 PHE B C 1
ATOM 2166 O O . PHE B 1 113 ? 23.384 7.587 40.172 1.00 29.66 112 PHE B O 1
ATOM 2174 N N . ASP B 1 114 ? 22.162 8.984 38.877 1.00 30.02 113 ASP B N 1
ATOM 2175 C CA . ASP B 1 114 ? 22.488 8.414 37.563 1.00 30.51 113 ASP B CA 1
ATOM 2176 C C . ASP B 1 114 ? 23.701 9.018 36.854 1.00 31.26 113 ASP B C 1
ATOM 2177 O O . ASP B 1 114 ? 24.277 8.361 35.985 1.00 31.26 113 ASP B O 1
ATOM 2182 N N . VAL B 1 115 ? 24.085 10.244 37.220 1.00 32.32 114 VAL B N 1
ATOM 2183 C CA . VAL B 1 115 ? 25.292 10.898 36.678 1.00 32.41 114 VAL B CA 1
ATOM 2184 C C . VAL B 1 115 ? 26.566 10.111 37.045 1.00 33.29 114 VAL B C 1
ATOM 2185 O O . VAL B 1 115 ? 26.606 9.461 38.087 1.00 32.47 114 VAL B O 1
ATOM 2189 N N . GLU B 1 116 ? 27.582 10.130 36.186 1.00 33.77 115 GLU B N 1
ATOM 2190 C CA . GLU B 1 116 ? 28.864 9.471 36.460 1.00 35.15 115 GLU B CA 1
ATOM 2191 C C . GLU B 1 116 ? 29.595 10.271 37.545 1.00 36.77 115 GLU B C 1
ATOM 2192 O O . GLU B 1 116 ? 30.121 11.356 37.277 1.00 36.99 115 GLU B O 1
ATOM 2206 N N . ARG B 1 118 ? 31.808 9.088 41.157 1.00 40.26 117 ARG B N 1
ATOM 2207 C CA . ARG B 1 118 ? 32.334 8.137 42.131 1.00 43.37 117 ARG B CA 1
ATOM 2208 C C . ARG B 1 118 ? 33.317 8.769 43.104 1.00 42.76 117 ARG B C 1
ATOM 2209 O O . ARG B 1 118 ? 34.052 9.692 42.747 1.00 41.96 117 ARG B O 1
ATOM 2217 N N . SER B 1 119 ? 33.362 8.197 44.306 1.00 43.63 118 SER B N 1
ATOM 2218 C CA . SER B 1 119 ? 34.312 8.589 45.350 1.00 45.41 118 SER B CA 1
ATOM 2219 C C . SER B 1 119 ? 35.766 8.129 45.042 1.00 46.02 118 SER B C 1
ATOM 2220 O O . SER B 1 119 ? 36.691 8.643 45.658 1.00 45.77 118 SER B O 1
ATOM 2223 N N . ASP B 1 120 ? 35.953 7.180 44.115 1.00 47.26 119 ASP B N 1
ATOM 2224 C CA . ASP B 1 120 ? 37.256 6.676 43.624 1.00 48.16 119 ASP B CA 1
ATOM 2225 C C . ASP B 1 120 ? 37.942 7.663 42.683 1.00 48.66 119 ASP B C 1
ATOM 2226 O O . ASP B 1 120 ? 39.160 7.844 42.761 1.00 49.30 119 ASP B O 1
ATOM 2231 N N . GLY B 1 121 ? 37.171 8.183 41.725 1.00 48.43 120 GLY B N 1
ATOM 2232 C CA . GLY B 1 121 ? 37.636 9.147 40.727 1.00 47.57 120 GLY B CA 1
ATOM 2233 C C . GLY B 1 121 ? 37.614 10.598 41.195 1.00 46.12 120 GLY B C 1
ATOM 2234 O O . GLY B 1 121 ? 37.398 10.856 42.388 1.00 46.77 120 GLY B O 1
ATOM 2235 N N . PRO B 1 122 ? 37.860 11.552 40.271 1.00 44.36 121 PRO B N 1
ATOM 2236 C CA . PRO B 1 122 ? 37.840 12.974 40.630 1.00 42.92 121 PRO B CA 1
ATOM 2237 C C . PRO B 1 122 ? 36.423 13.529 40.871 1.00 40.54 121 PRO B C 1
ATOM 2238 O O . PRO B 1 122 ? 35.555 13.430 39.996 1.00 42.80 121 PRO B O 1
ATOM 2242 N N . VAL B 1 123 ? 36.201 14.067 42.067 1.00 35.81 122 VAL B N 1
ATOM 2243 C CA . VAL B 1 123 ? 34.939 14.697 42.456 1.00 33.51 122 VAL B CA 1
ATOM 2244 C C . VAL B 1 123 ? 35.287 16.191 42.525 1.00 32.44 122 VAL B C 1
ATOM 2245 O O . VAL B 1 123 ? 36.179 16.521 43.306 1.00 31.11 122 VAL B O 1
ATOM 2249 N N . PRO B 1 124 ? 34.665 17.073 41.695 1.00 29.70 123 PRO B N 1
ATOM 2250 C CA . PRO B 1 124 ? 35.001 18.515 41.791 1.00 29.48 123 PRO B CA 1
ATOM 2251 C C . PRO B 1 124 ? 34.680 19.074 43.177 1.00 26.02 123 PRO B C 1
ATOM 2252 O O . PRO B 1 124 ? 33.611 18.775 43.716 1.00 26.38 123 PRO B O 1
ATOM 2256 N N . GLN B 1 125 ? 35.626 19.808 43.753 1.00 24.42 124 GLN B N 1
ATOM 2257 C CA . GLN B 1 125 ? 35.509 20.354 45.113 1.00 24.92 124 GLN B CA 1
ATOM 2258 C C . GLN B 1 125 ? 34.214 21.093 45.450 1.00 22.06 124 GLN B C 1
ATOM 2259 O O . GLN B 1 125 ? 33.652 20.867 46.530 1.00 20.74 124 GLN B O 1
ATOM 2265 N N . TRP B 1 126 ? 33.727 21.910 44.513 1.00 19.84 125 TRP B N 1
ATOM 2266 C CA . TRP B 1 126 ? 32.481 22.666 44.712 1.00 19.15 125 TRP B CA 1
ATOM 2267 C C . TRP B 1 126 ? 31.283 21.737 44.873 1.00 18.88 125 TRP B C 1
ATOM 2268 O O . TRP B 1 126 ? 30.418 22.001 45.689 1.00 17.94 125 TRP B O 1
ATOM 2279 N N . TYR B 1 127 ? 31.277 20.649 44.098 1.00 20.49 126 TYR B N 1
ATOM 2280 C CA . TYR B 1 127 ? 30.209 19.644 44.048 1.00 19.96 126 TYR B CA 1
ATOM 2281 C C . TYR B 1 127 ? 30.173 18.835 45.341 1.00 20.52 126 TYR B C 1
ATOM 2282 O O . TYR B 1 127 ? 29.111 18.708 45.940 1.00 22.01 126 TYR B O 1
ATOM 2291 N N . GLY B 1 128 ? 31.333 18.321 45.755 1.00 22.96 127 GLY B N 1
ATOM 2292 C CA . GLY B 1 128 ? 31.514 17.570 47.010 1.00 22.80 127 GLY B CA 1
ATOM 2293 C C . GLY B 1 128 ? 31.105 18.404 48.209 1.00 24.67 127 GLY B C 1
ATOM 2294 O O . GLY B 1 128 ? 30.407 17.907 49.095 1.00 24.78 127 GLY B O 1
ATOM 2295 N N . HIS B 1 129 ? 31.538 19.672 48.218 1.00 24.09 128 HIS B N 1
ATOM 2296 C CA . HIS B 1 129 ? 31.198 20.643 49.268 1.00 25.70 128 HIS B CA 1
ATOM 2297 C C . HIS B 1 129 ? 29.689 20.923 49.354 1.00 23.52 128 HIS B C 1
ATOM 2298 O O . HIS B 1 129 ? 29.164 21.032 50.462 1.00 20.34 128 HIS B O 1
ATOM 2305 N N . ALA B 1 130 ? 29.022 21.065 48.207 1.00 24.02 129 ALA B N 1
ATOM 2306 C CA . ALA B 1 130 ? 27.568 21.295 48.166 1.00 26.01 129 ALA B CA 1
ATOM 2307 C C . ALA B 1 130 ? 26.783 20.103 48.728 1.00 28.96 129 ALA B C 1
ATOM 2308 O O . ALA B 1 130 ? 25.800 20.276 49.459 1.00 30.47 129 ALA B O 1
ATOM 2318 N N . ALA B 1 132 ? 28.087 17.819 50.813 1.00 30.83 131 ALA B N 1
ATOM 2319 C CA . ALA B 1 132 ? 28.488 17.819 52.227 1.00 30.65 131 ALA B CA 1
ATOM 2320 C C . ALA B 1 132 ? 27.675 18.796 53.088 1.00 29.59 131 ALA B C 1
ATOM 2321 O O . ALA B 1 132 ? 27.369 18.476 54.236 1.00 28.24 131 ALA B O 1
ATOM 2323 N N . GLN B 1 133 ? 27.334 19.954 52.517 1.00 28.89 132 GLN B N 1
ATOM 2324 C CA . GLN B 1 133 ? 26.500 20.998 53.139 1.00 29.12 132 GLN B CA 1
ATOM 2325 C C . GLN B 1 133 ? 25.088 20.440 53.426 1.00 27.73 132 GLN B C 1
ATOM 2326 O O . GLN B 1 133 ? 24.521 20.728 54.479 1.00 26.68 132 GLN B O 1
ATOM 2332 N N . LEU B 1 134 ? 24.526 19.644 52.507 1.00 26.07 133 LEU B N 1
ATOM 2333 C CA . LEU B 1 134 ? 23.232 18.960 52.726 1.00 25.07 133 LEU B CA 1
ATOM 2334 C C . LEU B 1 134 ? 23.301 17.954 53.900 1.00 24.69 133 LEU B C 1
ATOM 2335 O O . LEU B 1 134 ? 22.409 17.912 54.740 1.00 25.22 133 LEU B O 1
ATOM 2340 N N . PHE B 1 135 ? 24.364 17.158 53.942 1.00 25.04 134 PHE B N 1
ATOM 2341 C CA . PHE B 1 135 ? 24.646 16.189 55.024 1.00 26.49 134 PHE B CA 1
ATOM 2342 C C . PHE B 1 135 ? 24.806 16.801 56.416 1.00 27.00 134 PHE B C 1
ATOM 2343 O O . PHE B 1 135 ? 24.469 16.133 57.395 1.00 26.95 134 PHE B O 1
ATOM 2351 N N . SER B 1 136 ? 25.274 18.052 56.486 1.00 27.05 135 SER B N 1
ATOM 2352 C CA A SER B 1 136 ? 25.439 18.768 57.760 0.50 26.82 135 SER B CA 1
ATOM 2353 C CA B SER B 1 136 ? 25.433 18.785 57.748 0.50 27.16 135 SER B CA 1
ATOM 2354 C C . SER B 1 136 ? 24.091 18.974 58.457 1.00 26.83 135 SER B C 1
ATOM 2355 O O . SER B 1 136 ? 24.042 19.003 59.689 1.00 26.55 135 SER B O 1
ATOM 2360 N N . TYR B 1 137 ? 23.013 19.097 57.666 1.00 27.04 136 TYR B N 1
ATOM 2361 C CA . TYR B 1 137 ? 21.651 19.250 58.201 1.00 26.66 136 TYR B CA 1
ATOM 2362 C C . TYR B 1 137 ? 21.198 17.966 58.922 1.00 25.52 136 TYR B C 1
ATOM 2363 O O . TYR B 1 137 ? 20.422 18.058 59.867 1.00 25.66 136 TYR B O 1
ATOM 2372 N N . ILE B 1 138 ? 21.651 16.798 58.453 1.00 22.54 137 ILE B N 1
ATOM 2373 C CA . ILE B 1 138 ? 21.351 15.489 59.058 1.00 22.26 137 ILE B CA 1
ATOM 2374 C C . ILE B 1 138 ? 22.241 15.291 60.292 1.00 23.42 137 ILE B C 1
ATOM 2375 O O . ILE B 1 138 ? 21.785 14.793 61.324 1.00 23.08 137 ILE B O 1
ATOM 2380 N N . THR B 1 139 ? 23.528 15.619 60.164 1.00 21.62 138 THR B N 1
ATOM 2381 C CA . THR B 1 139 ? 24.502 15.464 61.257 1.00 21.84 138 THR B CA 1
ATOM 2382 C C . THR B 1 139 ? 24.192 16.244 62.548 1.00 22.45 138 THR B C 1
ATOM 2383 O O . THR B 1 139 ? 24.419 15.723 63.645 1.00 22.69 138 THR B O 1
ATOM 2387 N N . THR B 1 140 ? 23.616 17.443 62.427 1.00 24.11 139 THR B N 1
ATOM 2388 C CA . THR B 1 140 ? 23.241 18.272 63.589 1.00 23.61 139 THR B CA 1
ATOM 2389 C C . THR B 1 140 ? 22.328 17.534 64.598 1.00 22.57 139 THR B C 1
ATOM 2390 O O . THR B 1 140 ? 22.750 17.391 65.755 1.00 19.31 139 THR B O 1
ATOM 2394 N N . PRO B 1 141 ? 21.129 17.057 64.183 1.00 21.55 140 PRO B N 1
ATOM 2395 C CA . PRO B 1 141 ? 20.288 16.254 65.091 1.00 22.23 140 PRO B CA 1
ATOM 2396 C C . PRO B 1 141 ? 20.915 14.923 65.518 1.00 21.34 140 PRO B C 1
ATOM 2397 O O . PRO B 1 141 ? 20.679 14.504 66.639 1.00 19.56 140 PRO B O 1
ATOM 2401 N N . LEU B 1 142 ? 21.656 14.249 64.633 1.00 23.62 141 LEU B N 1
ATOM 2402 C CA . LEU B 1 142 ? 22.410 13.038 64.983 1.00 23.11 141 LEU B CA 1
ATOM 2403 C C . LEU B 1 142 ? 23.405 13.285 66.122 1.00 23.44 141 LEU B C 1
ATOM 2404 O O . LEU B 1 142 ? 23.530 12.414 66.985 1.00 22.94 141 LEU B O 1
ATOM 2409 N N . ALA B 1 143 ? 24.076 14.445 66.125 1.00 22.91 142 ALA B N 1
ATOM 2410 C CA . ALA B 1 143 ? 24.991 14.834 67.212 1.00 22.95 142 ALA B CA 1
ATOM 2411 C C . ALA B 1 143 ? 24.252 14.978 68.553 1.00 22.75 142 ALA B C 1
ATOM 2412 O O . ALA B 1 143 ? 24.830 14.665 69.586 1.00 22.16 142 ALA B O 1
ATOM 2414 N N . LYS B 1 144 ? 22.992 15.428 68.534 1.00 23.38 143 LYS B N 1
ATOM 2415 C CA . LYS B 1 144 ? 22.140 15.519 69.731 1.00 24.79 143 LYS B CA 1
ATOM 2416 C C . LYS B 1 144 ? 21.731 14.115 70.189 1.00 25.50 143 LYS B C 1
ATOM 2417 O O . LYS B 1 144 ? 21.759 13.846 71.384 1.00 23.83 143 LYS B O 1
ATOM 2423 N N . ILE B 1 145 ? 21.340 13.254 69.245 1.00 25.18 144 ILE B N 1
ATOM 2424 C CA . ILE B 1 145 ? 20.935 11.863 69.514 1.00 24.22 144 ILE B CA 1
ATOM 2425 C C . ILE B 1 145 ? 22.080 10.996 70.031 1.00 23.76 144 ILE B C 1
ATOM 2426 O O . ILE B 1 145 ? 21.882 10.197 70.957 1.00 24.55 144 ILE B O 1
ATOM 2431 N N . PHE B 1 146 ? 23.257 11.156 69.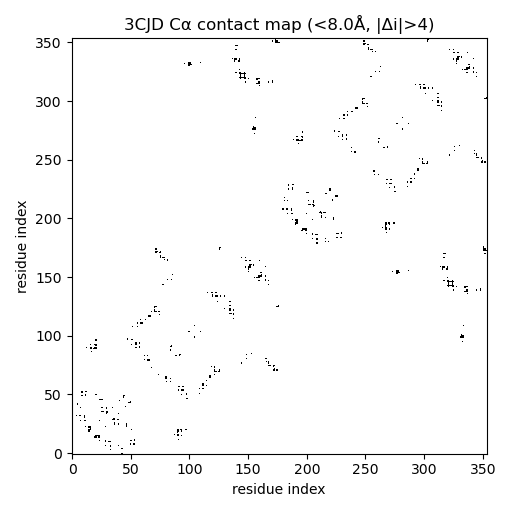431 1.00 22.97 145 PHE B N 1
ATOM 2432 C CA . PHE B 1 146 ? 24.457 10.410 69.777 1.00 22.50 145 PHE B CA 1
ATOM 2433 C C . PHE B 1 146 ? 25.561 11.346 70.300 1.00 21.55 145 PHE B C 1
ATOM 2434 O O . PHE B 1 146 ? 26.574 11.507 69.617 1.00 20.41 145 PHE B O 1
ATOM 2442 N N . PRO B 1 147 ? 25.408 11.912 71.522 1.00 22.11 146 PRO B N 1
ATOM 2443 C CA . PRO B 1 147 ? 26.426 12.822 72.073 1.00 24.63 146 PRO B CA 1
ATOM 2444 C C . PRO B 1 147 ? 27.806 12.198 72.332 1.00 24.12 146 PRO B C 1
ATOM 2445 O O . PRO B 1 147 ? 28.789 12.942 72.348 1.00 24.55 146 PRO B O 1
ATOM 2449 N N . GLU B 1 148 ? 27.887 10.873 72.504 1.00 25.43 147 GLU B N 1
ATOM 2450 C CA . GLU B 1 148 ? 29.176 10.176 72.718 1.00 26.55 147 GLU B CA 1
ATOM 2451 C C . GLU B 1 148 ? 29.970 9.866 71.440 1.00 24.56 147 GLU B C 1
ATOM 2452 O O . GLU B 1 148 ? 31.142 9.468 71.521 1.00 22.51 147 GLU B O 1
ATOM 2458 N N . SER B 1 149 ? 29.344 10.024 70.275 1.00 22.20 148 SER B N 1
ATOM 2459 C CA . SER B 1 149 ? 30.004 9.770 69.003 1.00 23.46 148 SER B CA 1
ATOM 2460 C C . SER B 1 149 ? 30.928 10.902 68.576 1.00 24.51 148 SER B C 1
ATOM 2461 O O . SER B 1 149 ? 30.571 12.078 68.709 1.00 22.62 148 SER B O 1
ATOM 2464 N N . ASP B 1 150 ? 32.099 10.534 68.049 1.00 25.04 149 ASP B N 1
ATOM 2465 C CA . ASP B 1 150 ? 33.051 11.510 67.492 1.00 25.93 149 ASP B CA 1
ATOM 2466 C C . ASP B 1 150 ? 32.598 11.887 66.071 1.00 25.26 149 ASP B C 1
ATOM 2467 O O . ASP B 1 150 ? 31.674 11.277 65.537 1.00 22.16 149 ASP B O 1
ATOM 2472 N N . ASP B 1 151 ? 33.265 12.858 65.454 1.00 26.41 150 ASP B N 1
ATOM 2473 C CA . ASP B 1 151 ? 32.941 13.312 64.095 1.00 26.49 150 ASP B CA 1
ATOM 2474 C C . ASP B 1 151 ? 32.929 12.212 63.032 1.00 26.40 150 ASP B C 1
ATOM 2475 O O . ASP B 1 151 ? 32.036 12.222 62.182 1.00 24.86 150 ASP B O 1
ATOM 2480 N N . ALA B 1 152 ? 33.889 11.290 63.101 1.00 27.04 151 ALA B N 1
ATOM 2481 C CA . ALA B 1 152 ? 33.998 10.148 62.166 1.00 27.79 151 ALA B CA 1
ATOM 2482 C C . ALA B 1 152 ? 32.793 9.223 62.274 1.00 27.22 151 ALA B C 1
ATOM 2483 O O . ALA B 1 152 ? 32.214 8.851 61.245 1.00 28.90 151 ALA B O 1
ATOM 2485 N N . GLU B 1 153 ? 32.449 8.873 63.518 1.00 23.91 152 GLU B N 1
ATOM 2486 C CA . GLU B 1 153 ? 31.290 8.048 63.865 1.00 25.90 152 GLU B CA 1
ATOM 2487 C C . GLU B 1 153 ? 29.992 8.721 63.397 1.00 24.05 152 GLU B C 1
ATOM 2488 O O . GLU B 1 153 ? 29.146 8.065 62.769 1.00 22.83 152 GLU B O 1
ATOM 2494 N N . LEU B 1 154 ? 29.867 10.036 63.613 1.00 23.67 153 LEU B N 1
ATOM 2495 C CA . LEU B 1 154 ? 28.670 10.788 63.179 1.00 22.86 153 LEU B CA 1
ATOM 2496 C C . LEU B 1 154 ? 28.495 10.833 61.658 1.00 22.10 153 LEU B C 1
ATOM 2497 O O . LEU B 1 154 ? 27.365 10.739 61.185 1.00 21.69 153 LEU B O 1
ATOM 2502 N N . ASP B 1 155 ? 29.595 10.995 60.922 1.00 23.55 154 ASP B N 1
ATOM 2503 C CA . ASP B 1 155 ? 29.607 11.024 59.447 1.00 22.59 154 ASP B CA 1
ATOM 2504 C C . ASP B 1 155 ? 29.160 9.665 58.893 1.00 21.88 154 ASP B C 1
ATOM 2505 O O . ASP B 1 155 ? 28.333 9.627 57.966 1.00 25.83 154 ASP B O 1
ATOM 2510 N N . LEU B 1 156 ? 29.635 8.573 59.496 1.00 22.09 155 LEU B N 1
ATOM 2511 C CA . LEU B 1 156 ? 29.226 7.225 59.089 1.00 22.98 155 LEU B CA 1
ATOM 2512 C C . LEU B 1 156 ? 27.756 6.998 59.374 1.00 20.65 155 LEU B C 1
ATOM 2513 O O . LEU B 1 156 ? 27.085 6.428 58.519 1.00 25.21 155 LEU B O 1
ATOM 2526 N N . THR B 1 158 ? 25.492 9.409 59.607 1.00 18.84 157 THR B N 1
ATOM 2527 C CA . THR B 1 158 ? 24.793 10.300 58.652 1.00 20.20 157 THR B CA 1
ATOM 2528 C C . THR B 1 158 ? 24.614 9.576 57.303 1.00 19.91 157 THR B C 1
ATOM 2529 O O . THR B 1 158 ? 23.493 9.509 56.807 1.00 21.78 157 THR B O 1
ATOM 2533 N N . ARG B 1 159 ? 25.707 9.011 56.777 1.00 19.36 158 ARG B N 1
ATOM 2534 C CA . ARG B 1 159 ? 25.714 8.201 55.537 1.00 20.54 158 ARG B CA 1
ATOM 2535 C C . ARG B 1 159 ? 24.766 6.972 55.597 1.00 19.34 158 ARG B C 1
ATOM 2536 O O . ARG B 1 159 ? 24.020 6.715 54.649 1.00 17.77 158 ARG B O 1
ATOM 2544 N N . THR B 1 160 ? 24.753 6.266 56.732 1.00 17.99 159 THR B N 1
ATOM 2545 C CA . THR B 1 160 ? 23.936 5.064 56.973 1.00 17.63 159 THR B CA 1
ATOM 2546 C C . THR B 1 160 ? 22.427 5.341 56.921 1.00 16.98 159 THR B C 1
ATOM 2547 O O . THR B 1 160 ? 21.720 4.636 56.204 1.00 19.20 159 THR B O 1
ATOM 2551 N N . LEU B 1 161 ? 21.982 6.364 57.652 1.00 18.50 160 LEU B N 1
ATOM 2552 C CA . LEU B 1 161 ? 20.549 6.753 57.697 1.00 16.58 160 LEU B CA 1
ATOM 2553 C C . LEU B 1 161 ? 20.077 7.419 56.418 1.00 17.06 160 LEU B C 1
ATOM 2554 O O . LEU B 1 161 ? 18.901 7.219 56.032 1.0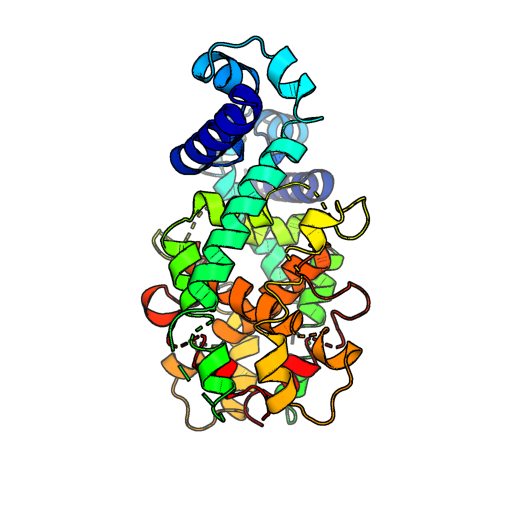0 17.78 160 LEU B O 1
ATOM 2559 N N . PHE B 1 162 ? 20.906 8.267 55.804 1.00 17.85 161 PHE B N 1
ATOM 2560 C CA . PHE B 1 162 ? 20.579 8.845 54.503 1.00 18.59 161 PHE B CA 1
ATOM 2561 C C . PHE B 1 162 ? 20.346 7.693 53.518 1.00 17.45 161 PHE B C 1
ATOM 2562 O O . PHE B 1 162 ? 19.322 7.686 52.840 1.00 19.94 161 PHE B O 1
ATOM 2570 N N . SER B 1 163 ? 21.324 6.802 53.405 1.00 19.55 162 SER B N 1
ATOM 2571 C CA . SER B 1 163 ? 21.238 5.622 52.515 1.00 18.84 162 SER B CA 1
ATOM 2572 C C . SER B 1 163 ? 20.007 4.761 52.809 1.00 17.71 162 SER B C 1
ATOM 2573 O O . SER B 1 163 ? 19.393 4.283 51.875 1.00 17.82 162 SER B O 1
ATOM 2576 N N . SER B 1 164 ? 19.616 4.629 54.078 1.00 16.06 163 SER B N 1
ATOM 2577 C CA . SER B 1 164 ? 18.442 3.850 54.485 1.00 17.72 163 SER B CA 1
ATOM 2578 C C . SER B 1 164 ? 17.167 4.521 53.982 1.00 16.64 163 SER B C 1
ATOM 2579 O O . SER B 1 164 ? 16.271 3.864 53.429 1.00 20.69 163 SER B O 1
ATOM 2582 N N . VAL B 1 165 ? 17.051 5.842 54.191 1.00 18.31 164 VAL B N 1
ATOM 2583 C CA . VAL B 1 165 ? 15.860 6.601 53.720 1.00 16.82 164 VAL B CA 1
ATOM 2584 C C . VAL B 1 165 ? 15.748 6.559 52.191 1.00 16.31 164 VAL B C 1
ATOM 2585 O O . VAL B 1 165 ? 14.665 6.405 51.658 1.00 17.98 164 VAL B O 1
ATOM 2589 N N . HIS B 1 166 ? 16.876 6.745 51.515 1.00 17.29 165 HIS B N 1
ATOM 2590 C CA . HIS B 1 166 ? 16.969 6.680 50.066 1.00 17.78 165 HIS B CA 1
ATOM 2591 C C . HIS B 1 166 ? 16.510 5.340 49.524 1.00 18.05 165 HIS B C 1
ATOM 2592 O O . HIS B 1 166 ? 15.832 5.314 48.506 1.00 17.56 165 HIS B O 1
ATOM 2599 N N . GLY B 1 167 ? 16.864 4.249 50.197 1.00 18.45 166 GLY B N 1
ATOM 2600 C CA . GLY B 1 167 ? 16.437 2.905 49.790 1.00 17.76 166 GLY B CA 1
ATOM 2601 C C . GLY B 1 167 ? 14.942 2.754 49.896 1.00 19.48 166 GLY B C 1
ATOM 2602 O O . GLY B 1 167 ? 14.325 2.161 49.003 1.00 18.81 166 GLY B O 1
ATOM 2603 N N . ILE B 1 168 ? 14.389 3.234 51.012 1.00 16.48 167 ILE B N 1
ATOM 2604 C CA . ILE B 1 168 ? 12.924 3.230 51.246 1.00 17.73 167 ILE B CA 1
ATOM 2605 C C . ILE B 1 168 ? 12.214 3.969 50.114 1.00 16.16 167 ILE B C 1
ATOM 2606 O O . ILE B 1 168 ? 11.239 3.444 49.532 1.00 19.10 167 ILE B O 1
ATOM 2611 N N . VAL B 1 169 ? 12.673 5.193 49.842 1.00 15.64 168 VAL B N 1
ATOM 2612 C CA . VAL B 1 169 ? 12.093 6.058 48.798 1.00 18.53 168 VAL B CA 1
ATOM 2613 C C . VAL B 1 169 ? 12.284 5.446 47.410 1.00 17.80 168 VAL B C 1
ATOM 2614 O O . VAL B 1 169 ? 11.319 5.346 46.693 1.00 21.21 168 VAL B O 1
ATOM 2618 N N . LEU B 1 170 ? 13.497 5.012 47.073 1.00 19.84 169 LEU B N 1
ATOM 2619 C CA . LEU B 1 170 ? 13.810 4.427 45.760 1.00 19.39 169 LEU B CA 1
ATOM 2620 C C . LEU B 1 170 ? 12.943 3.215 45.415 1.00 19.44 169 LEU B C 1
ATOM 2621 O O . LEU B 1 170 ? 12.206 3.226 44.424 1.00 20.44 169 LEU B O 1
ATOM 2626 N N . LEU B 1 171 ? 12.990 2.188 46.263 1.00 17.44 170 LEU B N 1
ATOM 2627 C CA . LEU B 1 171 ? 12.178 0.986 46.048 1.00 15.54 170 LEU B CA 1
ATOM 2628 C C . LEU B 1 171 ? 10.679 1.289 46.166 1.00 17.37 170 LEU B C 1
ATOM 2629 O O . LEU B 1 171 ? 9.913 0.703 45.418 1.00 17.68 170 LEU B O 1
ATOM 2634 N N . GLY B 1 172 ? 10.279 2.271 46.981 1.00 17.88 171 GLY B N 1
ATOM 2635 C CA . GLY B 1 172 ? 8.862 2.653 47.093 1.00 18.32 171 GLY B CA 1
ATOM 2636 C C . GLY B 1 172 ? 8.314 3.367 45.867 1.00 20.06 171 GLY B C 1
ATOM 2637 O O . GLY B 1 172 ? 7.240 2.977 45.361 1.00 22.28 171 GLY B O 1
ATOM 2638 N N . LEU B 1 173 ? 9.046 4.372 45.372 1.00 20.51 172 LEU B N 1
ATOM 2639 C CA . LEU B 1 173 ? 8.633 5.156 44.192 1.00 23.56 172 LEU B CA 1
ATOM 2640 C C . LEU B 1 173 ? 8.697 4.365 42.890 1.00 27.17 172 LEU B C 1
ATOM 2641 O O . LEU B 1 173 ? 7.849 4.556 42.019 1.00 27.67 172 LEU B O 1
ATOM 2646 N N . GLU B 1 174 ? 9.655 3.452 42.782 1.00 26.39 173 GLU B N 1
ATOM 2647 C CA . GLU B 1 174 ? 9.735 2.549 41.627 1.00 31.50 173 GLU B CA 1
ATOM 2648 C C . GLU B 1 174 ? 8.682 1.427 41.632 1.00 31.38 173 GLU B C 1
ATOM 2649 O O . GLU B 1 174 ? 8.608 0.691 40.636 1.00 32.20 173 GLU B O 1
ATOM 2655 N N . ASN B 1 175 ? 7.875 1.298 42.700 1.00 31.99 174 ASN B N 1
ATOM 2656 C CA . ASN B 1 175 ? 6.810 0.289 42.855 1.00 32.61 174 ASN B CA 1
ATOM 2657 C C . ASN B 1 175 ? 7.363 -1.140 42.729 1.00 32.63 174 ASN B C 1
ATOM 2658 O O . ASN B 1 175 ? 6.703 -2.039 42.193 1.00 32.67 174 ASN B O 1
ATOM 2663 N N . ARG B 1 176 ? 8.555 -1.339 43.296 1.00 31.11 175 ARG B N 1
ATOM 2664 C CA . ARG B 1 176 ? 9.239 -2.630 43.254 1.00 31.52 175 ARG B CA 1
ATOM 2665 C C . ARG B 1 176 ? 8.475 -3.597 44.156 1.00 32.88 175 ARG B C 1
ATOM 2666 O O . ARG B 1 176 ? 7.930 -3.168 45.183 1.00 33.55 175 ARG B O 1
ATOM 2674 N N . ILE B 1 177 ? 8.449 -4.884 43.794 1.00 32.68 176 ILE B N 1
ATOM 2675 C CA . ILE B 1 177 ? 7.735 -5.890 44.603 1.00 31.38 176 ILE B CA 1
ATOM 2676 C C . ILE B 1 177 ? 8.274 -6.089 46.036 1.00 31.10 176 ILE B C 1
ATOM 2677 O O . ILE B 1 177 ? 7.590 -6.723 46.821 1.00 32.54 176 ILE B O 1
ATOM 2682 N N . SER B 1 178 ? 9.496 -5.631 46.323 1.00 31.95 177 SER B N 1
ATOM 2683 C CA . SER B 1 178 ? 10.157 -5.658 47.647 1.00 31.99 177 SER B CA 1
ATOM 2684 C C . SER B 1 178 ? 10.054 -4.353 48.470 1.00 31.52 177 SER B C 1
ATOM 2685 O O . SER B 1 178 ? 10.566 -4.298 49.608 1.00 28.53 177 SER B O 1
ATOM 2688 N N . GLY B 1 179 ? 9.462 -3.305 47.886 1.00 30.72 178 GLY B N 1
ATOM 2689 C CA . GLY B 1 179 ? 9.353 -1.984 48.509 1.00 30.89 178 GLY B CA 1
ATOM 2690 C C . GLY B 1 179 ? 8.145 -1.725 49.382 1.00 30.78 178 GLY B C 1
ATOM 2691 O O . GLY B 1 179 ? 7.128 -2.416 49.263 1.00 29.11 178 GLY B O 1
ATOM 2692 N N . VAL B 1 180 ? 8.261 -0.693 50.222 1.00 29.63 179 VAL B N 1
ATOM 2693 C CA . VAL B 1 180 ? 7.206 -0.234 51.140 1.00 30.61 179 VAL B CA 1
ATOM 2694 C C . VAL B 1 180 ? 6.168 0.422 50.205 1.00 32.23 179 VAL B C 1
ATOM 2695 O O . VAL B 1 180 ? 6.596 1.203 49.344 1.00 31.88 179 VAL B O 1
ATOM 2699 N N . PRO B 1 181 ? 4.853 0.079 50.304 1.00 33.77 180 PRO B N 1
ATOM 2700 C CA . PRO B 1 181 ? 3.831 0.689 49.420 1.00 35.00 180 PRO B CA 1
ATOM 2701 C C . PRO B 1 181 ? 3.791 2.223 49.442 1.00 35.39 180 PRO B C 1
ATOM 2702 O O . PRO B 1 181 ? 3.996 2.787 50.518 1.00 33.98 180 PRO B O 1
ATOM 2706 N N . GLY B 1 182 ? 3.522 2.849 48.289 1.00 35.93 181 GLY B N 1
ATOM 2707 C CA . GLY B 1 182 ? 3.458 4.314 48.097 1.00 36.67 181 GLY B CA 1
ATOM 2708 C C . GLY B 1 182 ? 2.738 5.082 49.198 1.00 37.50 181 GLY B C 1
ATOM 2709 O O . GLY B 1 182 ? 3.319 5.976 49.825 1.00 38.08 181 GLY B O 1
ATOM 2710 N N . GLU B 1 183 ? 1.521 4.631 49.507 1.00 38.04 182 GLU B N 1
ATOM 2711 C CA . GLU B 1 183 ? 0.687 5.196 50.585 1.00 36.19 182 GLU B CA 1
ATOM 2712 C C . GLU B 1 183 ? 1.252 5.039 52.019 1.00 35.92 182 GLU B C 1
ATOM 2713 O O . GLU B 1 183 ? 0.754 5.712 52.927 1.00 34.25 182 GLU B O 1
ATOM 2715 N N . GLN B 1 184 ? 2.251 4.163 52.207 1.00 33.56 183 GLN B N 1
ATOM 2716 C CA . GLN B 1 184 ? 2.932 3.875 53.476 1.00 31.57 183 GLN B CA 1
ATOM 2717 C C . GLN B 1 184 ? 4.386 4.375 53.601 1.00 28.33 183 GLN B C 1
ATOM 2718 O O . GLN B 1 184 ? 4.978 4.138 54.647 1.00 27.08 183 GLN B O 1
ATOM 2724 N N . LEU B 1 185 ? 4.931 5.116 52.628 1.00 26.21 184 LEU B N 1
ATOM 2725 C CA . LEU B 1 185 ? 6.319 5.601 52.670 1.00 26.99 184 LEU B CA 1
ATOM 2726 C C . LEU B 1 185 ? 6.634 6.538 53.839 1.00 25.23 184 LEU B C 1
ATOM 2727 O O . LEU B 1 185 ? 7.628 6.333 54.512 1.00 25.63 184 LEU B O 1
ATOM 2732 N N . LYS B 1 186 ? 5.785 7.529 54.073 1.00 28.76 185 LYS B N 1
ATOM 2733 C CA . LYS B 1 186 ? 5.925 8.472 55.198 1.00 29.73 185 LYS B CA 1
ATOM 2734 C C . LYS B 1 186 ? 5.912 7.752 56.553 1.00 29.08 185 LYS B C 1
ATOM 2735 O O . LYS B 1 186 ? 6.773 8.031 57.395 1.00 25.94 185 LYS B O 1
ATOM 2741 N N . THR B 1 187 ? 4.944 6.842 56.728 1.00 29.85 186 THR B N 1
ATOM 2742 C CA . THR B 1 187 ? 4.751 6.026 57.948 1.00 29.70 186 THR B CA 1
ATOM 2743 C C . THR B 1 187 ? 5.974 5.187 58.282 1.00 32.26 186 THR B C 1
ATOM 2744 O O . THR B 1 187 ? 6.399 5.149 59.439 1.00 32.98 186 THR B O 1
ATOM 2756 N N . ILE B 1 189 ? 9.101 5.647 57.041 1.00 28.39 188 ILE B N 1
ATOM 2757 C CA . ILE B 1 189 ? 10.227 6.563 57.299 1.00 28.08 188 ILE B CA 1
ATOM 2758 C C . ILE B 1 189 ? 10.126 6.889 58.803 1.00 29.74 188 ILE B C 1
ATOM 2759 O O . ILE B 1 189 ? 11.112 6.715 59.521 1.00 28.15 188 ILE B O 1
ATOM 2764 N N . ARG B 1 190 ? 8.934 7.267 59.282 1.00 32.19 189 ARG B N 1
ATOM 2765 C CA . ARG B 1 190 ? 8.695 7.525 60.712 1.00 33.08 189 ARG B CA 1
ATOM 2766 C C . ARG B 1 190 ? 9.075 6.325 61.594 1.00 35.03 189 ARG B C 1
ATOM 2767 O O . ARG B 1 190 ? 9.866 6.488 62.521 1.00 35.80 189 ARG B O 1
ATOM 2775 N N . LEU B 1 191 ? 8.573 5.133 61.266 1.00 36.80 190 LEU B N 1
ATOM 2776 C CA . LEU B 1 191 ? 8.867 3.911 62.040 1.00 36.49 190 LEU B CA 1
ATOM 2777 C C . LEU B 1 191 ? 10.343 3.491 62.054 1.00 35.37 190 LEU B C 1
ATOM 2778 O O . LEU B 1 191 ? 10.799 2.920 63.049 1.00 36.96 190 LEU B O 1
ATOM 2783 N N . LEU B 1 192 ? 11.080 3.792 60.984 1.00 31.90 191 LEU B N 1
ATOM 2784 C CA . LEU B 1 192 ? 12.527 3.566 60.939 1.00 29.35 191 LEU B CA 1
ATOM 2785 C C . LEU B 1 192 ? 13.235 4.570 61.855 1.00 29.31 191 LEU B C 1
ATOM 2786 O O . LEU B 1 192 ? 14.012 4.160 62.732 1.00 26.49 191 LEU B O 1
ATOM 2791 N N . LEU B 1 193 ? 12.966 5.860 61.644 1.00 28.05 192 LEU B N 1
ATOM 2792 C CA . LEU B 1 193 ? 13.681 6.944 62.352 1.00 29.51 192 LEU B CA 1
ATOM 2793 C C . LEU B 1 193 ? 13.453 7.125 63.856 1.00 29.81 192 LEU B C 1
ATOM 2794 O O . LEU B 1 193 ? 14.371 7.574 64.555 1.00 30.94 192 LEU B O 1
ATOM 2799 N N . GLU B 1 194 ? 12.266 6.761 64.345 1.00 32.08 193 GLU B N 1
ATOM 2800 C CA . GLU B 1 194 ? 11.942 6.780 65.788 1.00 34.83 193 GLU B CA 1
ATOM 2801 C C . GLU B 1 194 ? 12.806 5.796 66.596 1.00 36.48 193 GLU B C 1
ATOM 2802 O O . GLU B 1 194 ? 13.003 6.004 67.804 1.00 38.05 193 GLU B O 1
ATOM 2808 N N . GLN B 1 195 ? 13.273 4.730 65.940 1.00 36.51 194 GLN B N 1
ATOM 2809 C CA . GLN B 1 195 ? 14.163 3.722 66.525 1.00 37.02 194 GLN B CA 1
ATOM 2810 C C . GLN B 1 195 ? 15.644 4.127 66.613 1.00 37.39 194 GLN B C 1
ATOM 2811 O O . GLN B 1 195 ? 16.430 3.433 67.285 1.00 40.42 194 GLN B O 1
ATOM 2817 N N . VAL B 1 196 ? 16.022 5.239 65.971 1.00 34.20 195 VAL B N 1
ATOM 2818 C CA . VAL B 1 196 ? 17.394 5.753 65.986 1.00 31.36 195 VAL B CA 1
ATOM 2819 C C . VAL B 1 196 ? 17.669 6.357 67.370 1.00 32.48 195 VAL B C 1
ATOM 2820 O O . VAL B 1 196 ? 16.877 7.141 67.887 1.00 30.36 195 VAL B O 1
ATOM 2824 N N . GLY B 1 197 ? 18.819 6.006 67.931 1.00 36.45 196 GLY B N 1
ATOM 2825 C CA . GLY B 1 197 ? 19.196 6.412 69.276 1.00 42.39 196 GLY B CA 1
ATOM 2826 C C . GLY B 1 197 ? 18.557 5.542 70.341 1.00 45.42 196 GLY B C 1
ATOM 2827 O O . GLY B 1 197 ? 18.503 5.994 71.487 1.00 46.97 196 GLY B O 1
ATOM 2828 N N . ARG B 1 198 ? 18.114 4.333 69.953 1.00 47.29 197 ARG B N 1
ATOM 2829 C CA . ARG B 1 198 ? 17.503 3.258 70.752 1.00 48.36 197 ARG B CA 1
ATOM 2830 C C . ARG B 1 198 ? 17.026 3.506 72.203 1.00 52.47 197 ARG B C 1
ATOM 2831 O O . ARG B 1 198 ? 16.214 4.419 72.428 1.00 53.16 197 ARG B O 1
#

Solvent-accessible surface area: 17442 Å² total

Sequence (354 aa):
KAALREKLIDLAEAQIEAEGLASLRARELARQADCAVGAIYTHFQDLNALTLEVNGRTFARLLGAAVGDDHPNERLIASHAYLAFAREHPKLWRALFDVERSDGPVPQWYGHAAQLFSYITTPLAKIFPESDDAELDLTRTLFSSVHGIVLLGLENRISGVPGEEQLKTIRLLLEQVGRAALREKLIDLAEAQIEAEGLASLRARELARQADCAVGAIYTHFQDLNALTLEVNGRTFARLGAAVGAVDHPNERLIASHAYLAFAREHPKLWRALFDVERSDGPVPQWYGHAAQLFSSYITTPLAKIFPESDDAELDLTRTLFSSVHGIVLLGLENRISGVPGEQLKTIRLLLEQVGR